Protein AF-A0A842KGX6-F1 (afdb_monomer_lite)

Foldseek 3Di:
DVVVVVVCLVVCVVVVVLVPDDLLVVLVQLQPVVNLVVVLVCVLVDDLLVVQVVLQSCLVVLLVSLLSHALVSVQSVVVSCLVSVSLLVSLVNHDLLSVLSSLQRPSNLVSCLNNVVSHDLLSVQVSLQNCLVSLLVSLLRHALVSVQSVLVSCLVNVSLLSNLVNHDLLSVQSSCQRPSNVVSCLNNLVVHQLLSVQVSCQSCLVSVLVSLLSHDLPDDEPSLVVCVVVCSLVNNLVNHDLVSVLVSCPDPSVVVSCVVNVVVYDPVSVVVSCVVCVVSVVVSVD

Secondary structure (DSSP, 8-state):
-HHHHHHHHHTTHHHHHHHHS-HHHHHHHHHSHHHHHHHHHHGGGS-HHHHHHHHHHSHHHHHHHTTTS-HHHHHHHHHHHHHTTHHHHHHHHS-HHHHHHHHTSHHHHHHHHHHGGGS-HHHHHHHHHH-HHHHHHHHTTS-HHHHHHHHHHHHHTTTHHHHHHHS-HHHHHHHHTSHHHHHHHHHHGGGS-HHHHHHHHHHHHHHHHHHHTT---TT-HHHHHHHHHTTHHHHHHHHS-HHHHHHHHTSHHHHHHHHHHGGGS-HHHHHHHHHHSHHHHHTT--

Sequence (286 aa):
MNDLLSELYASGWIGTLMAGLDRNTIADIANDPATVDFISDLLPLLDEAQLAAIVNNNGAWIGDFTSEITPGTINGILAQLYSNGWIGTLMAGLDRNTIADIANDPATVDFISDLLPLLDEAQLAAIVNNNAAWIGDFTSQITPGTINGILAQLYSTGWIGTLMAGLDRNTIASIANDPATFAFLNDLLPLLDAQALADMVNVNGTWVGDLVSGLEVGTVNDLLSELYASGWIGTLMAGLDRNTIASIANDPATVDFISDLLPLLDEAQLAAIVNNNGAWIGDFTS

pLDDT: mean 84.11, std 8.63, range [48.72, 94.5]

Structure (mmCIF, N/CA/C/O backbone):
data_AF-A0A842KGX6-F1
#
_entry.id   AF-A0A842KGX6-F1
#
loop_
_atom_site.group_PDB
_atom_site.id
_atom_site.type_symbol
_atom_site.label_atom_id
_atom_site.label_alt_id
_atom_site.label_comp_id
_atom_site.label_asym_id
_atom_site.label_entity_id
_atom_site.label_seq_id
_atom_site.pdbx_PDB_ins_code
_atom_site.Cartn_x
_at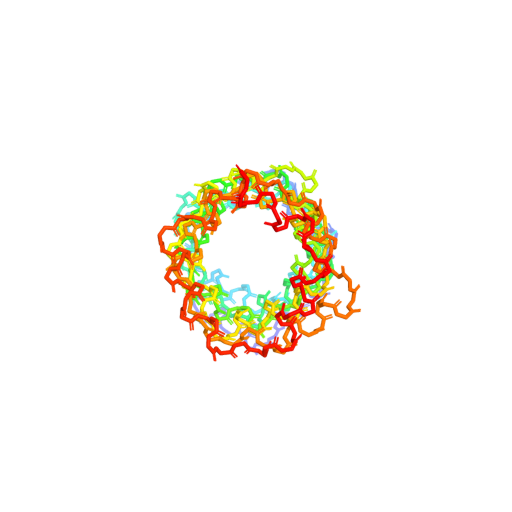om_site.Cartn_y
_atom_site.Cartn_z
_atom_site.occupancy
_atom_site.B_iso_or_equiv
_atom_site.auth_seq_id
_atom_site.auth_comp_id
_atom_site.auth_asym_id
_atom_site.auth_atom_id
_atom_site.pdbx_PDB_model_num
ATOM 1 N N . MET A 1 1 ? -13.388 -15.369 33.340 1.00 51.41 1 MET A N 1
ATOM 2 C CA . MET A 1 1 ? -13.610 -14.276 32.368 1.00 51.41 1 MET A CA 1
ATOM 3 C C . MET A 1 1 ? -13.487 -14.783 30.934 1.00 51.41 1 MET A C 1
ATOM 5 O O . MET A 1 1 ? -14.437 -14.578 30.197 1.00 51.41 1 MET A O 1
ATOM 9 N N . ASN A 1 2 ? -12.436 -15.544 30.578 1.00 54.69 2 ASN A N 1
ATOM 10 C CA . ASN A 1 2 ? -12.332 -16.203 29.258 1.00 54.69 2 ASN A CA 1
ATOM 11 C C . ASN A 1 2 ? -13.534 -17.097 28.890 1.00 54.69 2 ASN A C 1
ATOM 13 O O . ASN A 1 2 ? -13.948 -17.081 27.742 1.00 54.69 2 ASN A O 1
ATOM 17 N N . ASP A 1 3 ? -14.128 -17.795 29.863 1.00 68.00 3 ASP A N 1
ATOM 18 C CA . ASP A 1 3 ? -15.229 -18.752 29.633 1.00 68.00 3 ASP A CA 1
ATOM 19 C C . ASP A 1 3 ? -16.565 -18.083 29.238 1.00 68.00 3 ASP A C 1
ATOM 21 O O . ASP A 1 3 ? -17.364 -18.614 28.475 1.00 68.00 3 ASP A O 1
ATOM 25 N N . LEU A 1 4 ? -16.788 -16.857 29.722 1.00 67.12 4 LEU A N 1
ATOM 26 C CA . LEU A 1 4 ? -18.036 -16.117 29.515 1.00 67.12 4 LEU A CA 1
ATOM 27 C C . LEU A 1 4 ? -18.030 -15.407 28.156 1.00 67.12 4 LEU A C 1
ATOM 29 O O . LEU A 1 4 ? -19.037 -15.390 27.458 1.00 67.12 4 LEU A O 1
ATOM 33 N N . LEU A 1 5 ? -16.875 -14.873 27.747 1.00 61.28 5 LEU A N 1
ATOM 34 C CA . LEU A 1 5 ? -16.688 -14.324 26.404 1.00 61.28 5 LEU A CA 1
ATOM 35 C C . LEU A 1 5 ? -16.829 -15.416 25.338 1.00 61.28 5 LEU A C 1
ATOM 37 O O . LEU A 1 5 ? -17.530 -15.196 24.355 1.00 61.28 5 LEU A O 1
ATOM 41 N N . SER A 1 6 ? -16.253 -16.606 25.546 1.00 68.75 6 SER A N 1
ATOM 42 C CA . SER A 1 6 ? -16.413 -17.719 24.601 1.00 68.75 6 SER A CA 1
ATOM 43 C C . SER A 1 6 ? -17.864 -18.192 24.471 1.00 68.75 6 SER A C 1
ATOM 45 O O . SER A 1 6 ? -18.314 -18.454 23.357 1.00 68.75 6 SER A O 1
ATOM 47 N N . GLU A 1 7 ? -18.629 -18.245 25.567 1.00 71.81 7 GLU A N 1
ATOM 48 C CA . GLU A 1 7 ? -20.066 -18.566 25.527 1.00 71.81 7 GLU A CA 1
ATOM 49 C C . GLU A 1 7 ? -20.901 -17.478 24.825 1.00 71.81 7 GLU A C 1
ATOM 51 O O . GLU A 1 7 ? -21.821 -17.782 24.057 1.00 71.81 7 GLU A O 1
ATOM 56 N N . LEU A 1 8 ? -20.572 -16.200 25.031 1.00 71.31 8 LEU A N 1
ATOM 57 C CA . LEU A 1 8 ? -21.247 -15.077 24.368 1.00 71.31 8 LEU A CA 1
ATOM 58 C C . LEU A 1 8 ? -20.965 -15.030 22.858 1.00 71.31 8 LEU A C 1
ATOM 60 O O . LEU A 1 8 ? -21.868 -14.710 22.083 1.00 71.31 8 LEU A O 1
ATOM 64 N N . TYR A 1 9 ? -19.756 -15.407 22.431 1.00 66.81 9 TYR A N 1
ATOM 65 C CA . TYR A 1 9 ? -19.436 -15.597 21.014 1.00 66.81 9 TYR A CA 1
ATOM 66 C C . TYR A 1 9 ? -20.185 -16.796 20.422 1.00 66.81 9 TYR A C 1
ATOM 68 O O . TYR A 1 9 ? -20.863 -16.656 19.405 1.00 66.81 9 TYR A O 1
ATOM 76 N N . ALA A 1 10 ? -20.139 -17.959 21.082 1.00 70.44 10 ALA A N 1
ATOM 77 C CA . ALA A 1 10 ? -20.788 -19.179 20.594 1.00 70.44 10 ALA A CA 1
ATOM 78 C C . ALA A 1 10 ? -22.320 -19.059 20.494 1.00 70.44 10 ALA A C 1
ATOM 80 O O . ALA A 1 10 ? -22.943 -19.712 19.659 1.00 70.44 10 ALA A O 1
ATOM 81 N N . SER A 1 11 ? -22.936 -18.222 21.332 1.00 80.44 11 SER A N 1
ATOM 82 C CA . SER A 1 11 ? -24.384 -17.978 21.321 1.00 80.44 11 SER A CA 1
ATOM 83 C C . SER A 1 11 ? -24.853 -16.993 20.244 1.00 80.44 11 SER A C 1
ATOM 85 O O . SER A 1 11 ? -26.060 -16.814 20.083 1.00 80.44 11 SER A O 1
ATOM 87 N N . GLY A 1 12 ? -23.941 -16.329 19.520 1.00 73.31 12 GLY A N 1
ATOM 88 C CA . GLY A 1 12 ? -24.286 -15.280 18.549 1.00 73.31 12 GLY A CA 1
ATOM 89 C C . GLY A 1 12 ? -24.889 -14.018 19.185 1.00 73.31 12 GLY A C 1
ATOM 90 O O . GLY A 1 12 ? -25.390 -13.138 18.479 1.00 73.31 12 GLY A O 1
ATOM 91 N N . TRP A 1 13 ? -24.849 -13.912 20.518 1.00 82.19 13 TRP A N 1
ATOM 92 C CA . TRP A 1 13 ? -25.434 -12.797 21.259 1.00 82.19 13 TRP A CA 1
ATOM 93 C C . TRP A 1 13 ? -24.757 -11.472 20.906 1.00 82.19 13 TRP A C 1
ATOM 95 O O . TRP A 1 13 ? -25.450 -10.482 20.684 1.00 82.19 13 TRP A O 1
ATOM 105 N N . ILE A 1 14 ? -23.424 -11.473 20.772 1.00 74.19 14 ILE A N 1
ATOM 106 C CA . ILE A 1 14 ? -22.656 -10.290 20.357 1.00 74.19 14 ILE A CA 1
ATOM 107 C C . ILE A 1 14 ? -23.126 -9.812 18.979 1.00 74.19 14 ILE A C 1
ATOM 109 O O . ILE A 1 14 ? -23.458 -8.643 18.834 1.00 74.19 14 ILE A O 1
ATOM 113 N N . GLY A 1 15 ? -23.270 -10.710 17.999 1.00 70.06 15 GLY A N 1
ATOM 114 C CA . GLY A 1 15 ? -23.771 -10.344 16.669 1.00 70.06 15 GLY A CA 1
ATOM 115 C C . GLY A 1 15 ? -25.182 -9.743 16.703 1.00 70.06 15 GLY A C 1
ATOM 116 O O . GLY A 1 15 ? -25.460 -8.767 16.011 1.00 70.06 15 GLY A O 1
ATOM 117 N N . THR A 1 16 ? -26.060 -10.266 17.565 1.00 78.12 16 THR A N 1
ATOM 118 C CA . THR A 1 16 ? -27.423 -9.731 17.746 1.00 78.12 16 THR A CA 1
ATOM 119 C C . THR A 1 16 ? -27.420 -8.354 18.413 1.00 78.12 16 THR A C 1
ATOM 121 O O . THR A 1 16 ? -28.179 -7.478 18.006 1.00 78.12 16 THR A O 1
ATOM 124 N N . LEU A 1 17 ? -26.569 -8.149 19.425 1.00 80.44 17 LEU A N 1
ATOM 125 C CA . LEU A 1 17 ? -26.384 -6.847 20.062 1.00 80.44 17 LEU A CA 1
ATOM 126 C C . LEU A 1 17 ? -25.867 -5.825 19.046 1.00 80.44 17 LEU A C 1
ATOM 128 O O . LEU A 1 17 ? -26.468 -4.765 18.907 1.00 80.44 17 LEU A O 1
ATOM 132 N N . MET A 1 18 ? -24.804 -6.162 18.314 1.00 73.62 18 MET A N 1
ATOM 133 C CA . MET A 1 18 ? -24.175 -5.269 17.336 1.00 73.62 18 MET A CA 1
ATOM 134 C C . MET A 1 18 ? -25.141 -4.868 16.217 1.00 73.62 18 MET A C 1
ATOM 136 O O . MET A 1 18 ? -25.166 -3.705 15.831 1.00 73.62 18 MET A O 1
ATOM 140 N N . ALA A 1 19 ? -26.000 -5.783 15.756 1.00 73.88 19 ALA A N 1
ATOM 141 C CA . ALA A 1 19 ? -27.040 -5.475 14.771 1.00 73.88 19 ALA A CA 1
ATOM 142 C C . ALA A 1 19 ? -28.152 -4.546 15.303 1.00 73.88 19 ALA A C 1
ATOM 144 O O . ALA A 1 19 ? -28.878 -3.943 14.514 1.00 73.88 19 ALA A O 1
ATOM 145 N N . GLY A 1 20 ? -28.327 -4.462 16.626 1.00 78.06 20 GLY A N 1
ATOM 146 C CA . GLY A 1 20 ? -29.341 -3.630 17.277 1.00 78.06 20 GLY A CA 1
ATOM 147 C C . GLY A 1 20 ? -28.846 -2.256 17.736 1.00 78.06 20 GLY A C 1
ATOM 148 O O . GLY A 1 20 ? -29.668 -1.438 18.152 1.00 78.06 20 GLY A O 1
ATOM 149 N N . LEU A 1 21 ? -27.537 -2.000 17.698 1.00 82.62 21 LEU A N 1
ATOM 150 C CA . LEU A 1 21 ? -26.971 -0.693 18.025 1.00 82.62 21 LEU A CA 1
ATOM 151 C C . LEU A 1 21 ? -27.048 0.237 16.806 1.00 82.62 21 LEU A C 1
ATOM 153 O O . LEU A 1 21 ? -26.766 -0.172 15.682 1.00 82.62 21 LEU A O 1
ATOM 157 N N . ASP A 1 22 ? -27.422 1.498 17.031 1.00 86.44 22 ASP A N 1
ATOM 158 C CA . ASP A 1 22 ? -27.379 2.522 15.984 1.00 86.44 22 ASP A CA 1
ATOM 159 C C . ASP A 1 22 ? -25.924 2.884 15.682 1.00 86.44 22 ASP A C 1
ATOM 161 O O . ASP A 1 22 ? -25.217 3.407 16.549 1.00 86.44 22 ASP A O 1
ATOM 165 N N . ARG A 1 23 ? -25.481 2.593 14.456 1.00 83.88 23 ARG A N 1
ATOM 166 C CA . ARG A 1 23 ? -24.084 2.781 14.062 1.00 83.88 23 ARG A CA 1
ATOM 167 C C . ARG A 1 23 ? -23.666 4.250 14.112 1.00 83.88 23 ARG A C 1
ATOM 169 O O . ARG A 1 23 ? -22.605 4.522 14.659 1.00 83.88 23 ARG A O 1
ATOM 176 N N . ASN A 1 24 ? -24.554 5.186 13.756 1.00 86.56 24 ASN A N 1
ATOM 177 C CA . ASN A 1 24 ? -24.260 6.622 13.854 1.00 86.56 24 ASN A CA 1
ATOM 178 C C . ASN A 1 24 ? -23.973 7.041 15.299 1.00 86.56 24 ASN A C 1
ATOM 180 O O . ASN A 1 24 ? -23.030 7.775 15.567 1.00 86.56 24 ASN A O 1
ATOM 184 N N . THR A 1 25 ? -24.759 6.529 16.251 1.00 89.69 25 THR A N 1
ATOM 185 C CA . THR A 1 25 ? -24.515 6.777 17.676 1.00 89.69 25 THR A CA 1
ATOM 186 C C . THR A 1 25 ? -23.169 6.189 18.120 1.00 89.69 25 THR A C 1
ATOM 188 O O . THR A 1 25 ? -22.446 6.822 18.888 1.00 89.69 25 THR A O 1
ATOM 191 N N . ILE A 1 26 ? -22.804 4.989 17.650 1.00 88.44 26 ILE A N 1
ATOM 192 C CA . ILE A 1 26 ? -21.481 4.404 17.933 1.00 88.44 26 ILE A CA 1
ATOM 193 C C . ILE A 1 26 ? -20.375 5.259 17.312 1.00 88.44 26 ILE A C 1
ATOM 195 O O . ILE A 1 26 ? -19.366 5.491 17.969 1.00 88.44 26 ILE A O 1
ATOM 199 N N . ALA A 1 27 ? -20.558 5.734 16.085 1.00 89.50 27 ALA A N 1
ATOM 200 C CA . ALA A 1 27 ? -19.608 6.575 15.376 1.00 89.50 27 ALA A CA 1
ATOM 201 C C . ALA A 1 27 ? -19.386 7.909 16.093 1.00 89.50 27 ALA A C 1
ATOM 203 O O . ALA A 1 27 ? -18.240 8.290 16.318 1.00 89.50 27 ALA A O 1
ATOM 204 N N . ASP A 1 28 ? -20.455 8.575 16.533 1.00 91.75 28 ASP A N 1
ATOM 205 C CA . ASP A 1 28 ? -20.372 9.798 17.337 1.00 91.75 28 ASP A CA 1
ATOM 206 C C . ASP A 1 28 ? -19.555 9.566 18.615 1.00 91.75 28 ASP A C 1
ATOM 208 O O . ASP A 1 28 ? -18.686 10.366 18.954 1.00 91.75 28 ASP A O 1
ATOM 212 N N . ILE A 1 29 ? -19.784 8.440 19.302 1.00 91.81 29 ILE A N 1
ATOM 213 C CA . ILE A 1 29 ? -19.015 8.066 20.496 1.00 91.81 29 ILE A CA 1
ATOM 214 C C . ILE A 1 29 ? -17.556 7.769 20.135 1.00 91.81 29 ILE A C 1
ATOM 216 O O . ILE A 1 29 ? -16.660 8.258 20.816 1.00 91.81 29 ILE A O 1
ATOM 220 N N . ALA A 1 30 ? -17.305 6.972 19.097 1.00 90.06 30 ALA A N 1
ATOM 221 C CA . ALA A 1 30 ? -15.967 6.543 18.692 1.00 90.06 30 ALA A CA 1
ATOM 222 C C . ALA A 1 30 ? -15.098 7.714 18.213 1.00 90.06 30 ALA A C 1
ATOM 224 O O . ALA A 1 30 ? -13.891 7.710 18.438 1.00 90.06 30 ALA A O 1
ATOM 225 N N . ASN A 1 31 ? -15.714 8.715 17.582 1.00 92.44 31 ASN A N 1
ATOM 226 C CA . ASN A 1 31 ? -15.055 9.928 17.107 1.00 92.44 31 ASN A CA 1
ATOM 227 C C . ASN A 1 31 ? -14.951 11.030 18.175 1.00 92.44 31 ASN A C 1
ATOM 229 O O . ASN A 1 31 ? -14.291 12.041 17.931 1.00 92.44 31 ASN A O 1
ATOM 233 N N . ASP A 1 32 ? -15.584 10.871 19.343 1.00 94.19 32 ASP A N 1
ATOM 234 C CA . ASP A 1 32 ? -15.446 11.832 20.436 1.00 94.19 32 ASP A CA 1
ATOM 235 C C . ASP A 1 32 ? -14.000 11.817 20.973 1.00 94.19 32 ASP A C 1
ATOM 237 O O . ASP A 1 32 ? -13.491 10.751 21.340 1.00 94.19 32 ASP A O 1
ATOM 241 N N . PRO A 1 33 ? -13.321 12.977 21.068 1.00 90.69 33 PRO A N 1
ATOM 242 C CA . PRO A 1 33 ? -11.940 13.039 21.538 1.00 90.69 33 PRO A CA 1
ATOM 243 C C . PRO A 1 33 ? -11.712 12.392 22.910 1.00 90.69 33 PRO A C 1
ATOM 245 O O . PRO A 1 33 ? -10.676 11.768 23.118 1.00 90.69 33 PRO A O 1
ATOM 248 N N . ALA A 1 34 ? -12.676 12.474 23.834 1.00 93.38 34 ALA A N 1
ATOM 249 C CA . ALA A 1 34 ? -12.542 11.850 25.149 1.00 93.38 34 ALA A CA 1
ATOM 250 C C . ALA A 1 34 ? -12.594 10.318 25.067 1.00 93.38 34 ALA A C 1
ATOM 252 O O . ALA A 1 34 ? -11.947 9.639 25.867 1.00 93.38 34 ALA A O 1
ATOM 253 N N . THR A 1 35 ? -13.329 9.761 24.100 1.00 91.75 35 THR A N 1
ATOM 254 C CA . THR A 1 35 ? -13.312 8.320 23.821 1.00 91.75 35 THR A CA 1
ATOM 255 C C . THR A 1 35 ? -11.969 7.896 23.238 1.00 91.75 35 THR A C 1
ATOM 257 O O . THR A 1 35 ? -11.434 6.869 23.651 1.00 91.75 35 THR A O 1
ATOM 260 N N . VAL A 1 36 ? -11.391 8.682 22.326 1.00 89.44 36 VAL A N 1
ATOM 261 C CA . VAL A 1 36 ? -10.066 8.397 21.744 1.00 89.44 36 VAL A CA 1
ATOM 262 C C . VAL A 1 36 ? -8.972 8.428 22.810 1.00 89.44 36 VAL A C 1
ATOM 264 O O . VAL A 1 36 ? -8.143 7.516 22.861 1.00 89.44 36 VAL A O 1
ATOM 267 N N . ASP A 1 37 ? -9.003 9.417 23.704 1.00 89.94 37 ASP A N 1
ATOM 268 C CA . ASP A 1 37 ? -8.084 9.507 24.844 1.00 89.94 37 ASP A CA 1
ATOM 269 C C . ASP A 1 37 ? -8.250 8.300 25.778 1.00 89.94 37 ASP A C 1
ATOM 271 O O . ASP A 1 37 ? -7.276 7.638 26.136 1.00 89.94 37 ASP A O 1
ATOM 275 N N . PHE A 1 38 ? -9.496 7.945 26.108 1.00 92.00 38 PHE A N 1
ATOM 276 C CA . PHE A 1 38 ? -9.788 6.774 26.931 1.00 92.00 38 PHE A CA 1
ATOM 277 C C . PHE A 1 38 ? -9.285 5.467 26.299 1.00 92.00 38 PHE A C 1
ATOM 279 O O . PHE A 1 38 ? -8.693 4.641 26.992 1.00 92.00 38 PHE A O 1
ATOM 286 N N . ILE A 1 39 ? -9.501 5.266 24.995 1.00 88.94 39 ILE A N 1
ATOM 287 C CA . ILE A 1 39 ? -8.990 4.094 24.271 1.00 88.94 39 ILE A CA 1
ATOM 288 C C . ILE A 1 39 ? -7.462 4.093 24.296 1.00 88.94 39 ILE A C 1
ATOM 290 O O . ILE A 1 39 ? -6.868 3.047 24.541 1.00 88.94 39 ILE A O 1
ATOM 294 N N . SER A 1 40 ? -6.825 5.248 24.104 1.00 87.75 40 SER A N 1
ATOM 295 C CA . SER A 1 40 ? -5.364 5.374 24.137 1.00 87.75 40 SER A CA 1
ATOM 296 C C . SER A 1 40 ? -4.782 4.969 25.494 1.00 87.75 40 SER A C 1
ATOM 298 O O . SER A 1 40 ? -3.792 4.242 25.534 1.00 87.75 40 SER A O 1
ATOM 300 N N . ASP A 1 41 ? -5.431 5.351 26.596 1.00 90.00 41 ASP A N 1
ATOM 301 C CA . ASP A 1 41 ? -5.047 4.938 27.953 1.00 90.00 41 ASP A CA 1
ATOM 302 C C . ASP A 1 41 ? -5.335 3.453 28.228 1.00 90.00 41 ASP A C 1
ATOM 304 O O . ASP A 1 41 ? -4.649 2.810 29.030 1.00 90.00 41 ASP A O 1
ATOM 308 N N . LEU A 1 42 ? -6.363 2.898 27.580 1.00 89.69 42 LEU A N 1
ATOM 309 C CA . LEU A 1 42 ? -6.765 1.507 27.749 1.00 89.69 42 LEU A CA 1
ATOM 310 C C . LEU A 1 42 ? -5.876 0.544 26.961 1.00 89.69 42 LEU A C 1
ATOM 312 O O . LEU A 1 42 ? -5.606 -0.545 27.465 1.00 89.69 42 LEU A O 1
ATOM 316 N N . LEU A 1 43 ? -5.430 0.923 25.758 1.00 88.19 43 LEU A N 1
ATOM 317 C CA . LEU A 1 43 ? -4.669 0.062 24.848 1.00 88.19 43 LEU A CA 1
ATOM 318 C C . LEU A 1 43 ? -3.515 -0.660 25.566 1.00 88.19 43 LEU A C 1
ATOM 320 O O . LEU A 1 43 ? -3.542 -1.885 25.568 1.00 88.19 43 LEU A O 1
ATOM 324 N N . PRO A 1 44 ? -2.600 0.005 26.301 1.00 87.69 44 PRO A N 1
ATOM 325 C CA . PRO A 1 44 ? -1.491 -0.673 26.986 1.00 87.69 44 PRO A CA 1
ATOM 326 C C . PRO A 1 44 ? -1.899 -1.719 28.039 1.00 87.69 44 PRO A C 1
ATOM 328 O O . PRO A 1 44 ? -1.046 -2.448 28.543 1.00 87.69 44 PRO A O 1
ATOM 331 N N . LEU A 1 45 ? -3.177 -1.761 28.429 1.00 89.81 45 LEU A N 1
ATOM 332 C CA . LEU A 1 45 ? -3.723 -2.667 29.439 1.00 89.81 45 LEU A CA 1
ATOM 333 C C . LEU A 1 45 ? -4.459 -3.875 28.838 1.00 89.81 45 LEU A C 1
ATOM 335 O O . LEU A 1 45 ? -4.859 -4.757 29.604 1.00 89.81 45 LEU A O 1
ATOM 339 N N . LEU A 1 46 ? -4.684 -3.918 27.518 1.00 89.56 46 LEU A N 1
ATOM 340 C CA . LEU A 1 46 ? -5.370 -5.042 26.868 1.00 89.56 46 LEU A CA 1
ATOM 341 C C . LEU A 1 46 ? -4.379 -6.084 26.333 1.00 89.56 46 LEU A C 1
ATOM 343 O O . LEU A 1 46 ? -3.168 -5.888 26.305 1.00 89.56 46 LEU A O 1
ATOM 347 N N . ASP A 1 47 ? -4.935 -7.221 25.921 1.00 89.94 47 ASP A N 1
ATOM 348 C CA . ASP A 1 47 ? -4.217 -8.311 25.270 1.00 89.94 47 ASP A CA 1
ATOM 349 C C . ASP A 1 47 ? -4.337 -8.168 23.743 1.00 89.94 47 ASP A C 1
ATOM 351 O O . ASP A 1 47 ? -5.434 -8.188 23.175 1.00 89.94 47 ASP A O 1
ATOM 355 N N . GLU A 1 48 ? -3.191 -8.031 23.081 1.00 91.50 48 GLU A N 1
ATOM 356 C CA . GLU A 1 48 ? -3.057 -7.875 21.629 1.00 91.50 48 GLU A CA 1
ATOM 357 C C . GLU A 1 48 ? -3.714 -9.024 20.846 1.00 91.50 48 GLU A C 1
ATOM 359 O O . GLU A 1 48 ? -4.392 -8.797 19.841 1.00 91.50 48 GLU A O 1
ATOM 364 N N . ALA A 1 49 ? -3.573 -10.265 21.319 1.00 89.56 49 ALA A N 1
ATOM 365 C CA . ALA A 1 49 ? -4.148 -11.436 20.664 1.00 89.56 49 ALA A CA 1
ATOM 366 C C . ALA A 1 49 ? -5.674 -11.473 20.819 1.00 89.56 49 ALA A C 1
ATOM 368 O O . ALA A 1 49 ? -6.384 -11.913 19.911 1.00 89.56 49 ALA A O 1
ATOM 369 N N . GLN A 1 50 ? -6.198 -10.975 21.943 1.00 87.88 50 GLN A N 1
ATOM 370 C CA . GLN A 1 50 ? -7.642 -10.803 22.112 1.00 87.88 50 GLN A CA 1
ATOM 371 C C . GLN A 1 50 ? -8.195 -9.734 21.171 1.00 87.88 50 GLN A C 1
ATOM 373 O O . GLN A 1 50 ? -9.274 -9.934 20.612 1.00 87.88 50 GLN A O 1
ATOM 378 N N . LEU A 1 51 ? -7.466 -8.636 20.948 1.00 88.62 51 LEU A N 1
ATOM 379 C CA . LEU A 1 51 ? -7.879 -7.615 19.985 1.00 88.62 51 LEU A CA 1
ATOM 380 C C . LEU A 1 51 ? -7.897 -8.169 18.554 1.00 88.62 51 LEU A C 1
ATOM 382 O O . LEU A 1 51 ? -8.888 -7.982 17.849 1.00 88.62 51 LEU A O 1
ATOM 386 N N . ALA A 1 52 ? -6.873 -8.925 18.152 1.00 90.75 52 ALA A N 1
ATOM 387 C CA . ALA A 1 52 ? -6.867 -9.600 16.854 1.00 90.75 52 ALA A CA 1
ATOM 388 C C . ALA A 1 52 ? -8.064 -10.559 16.702 1.00 90.75 52 ALA A C 1
ATOM 390 O O . ALA A 1 52 ? -8.759 -10.538 15.688 1.00 90.75 52 ALA A O 1
ATOM 391 N N . ALA A 1 53 ? -8.382 -11.340 17.741 1.00 88.50 53 ALA A N 1
ATOM 392 C CA . ALA A 1 53 ? -9.551 -12.217 17.735 1.00 88.50 53 ALA A CA 1
ATOM 393 C C . ALA A 1 53 ? -10.878 -11.445 17.624 1.00 88.50 53 ALA A C 1
ATOM 395 O O . ALA A 1 53 ? -11.804 -11.915 16.963 1.00 88.50 53 ALA A O 1
ATOM 396 N N . ILE A 1 54 ? -10.990 -10.268 18.246 1.00 86.31 54 ILE A N 1
ATOM 397 C CA . ILE A 1 54 ? -12.162 -9.397 18.088 1.00 86.31 54 ILE A CA 1
ATOM 398 C C . ILE A 1 54 ? -12.278 -8.943 16.632 1.00 86.31 54 ILE A C 1
ATOM 400 O O . ILE A 1 54 ? -13.351 -9.094 16.054 1.00 86.31 54 ILE A O 1
ATOM 404 N N . VAL A 1 55 ? -11.199 -8.455 16.015 1.00 90.12 55 VAL A N 1
ATOM 405 C CA . VAL A 1 55 ? -11.216 -8.028 14.604 1.00 90.12 55 VAL A CA 1
ATOM 406 C C . VAL A 1 55 ? -11.644 -9.178 13.690 1.00 90.12 55 VAL A C 1
ATOM 408 O O . VAL A 1 55 ? -12.591 -9.027 12.918 1.00 90.12 55 VAL A O 1
ATOM 411 N N . ASN A 1 56 ? -11.043 -10.359 13.855 1.00 92.06 56 ASN A N 1
ATOM 412 C CA . ASN A 1 56 ? -11.339 -11.538 13.035 1.00 92.06 56 ASN A CA 1
ATOM 413 C C . ASN A 1 56 ? -12.819 -11.943 13.074 1.00 92.06 56 ASN A C 1
ATOM 415 O O . ASN A 1 56 ? -13.356 -12.398 12.068 1.00 92.06 56 ASN A O 1
ATOM 419 N N . ASN A 1 57 ? -13.486 -11.757 14.217 1.00 89.75 57 ASN A N 1
ATOM 420 C CA . ASN A 1 57 ? -14.895 -12.111 14.403 1.00 89.75 57 ASN A CA 1
ATOM 421 C C . ASN A 1 57 ? -15.880 -11.001 13.999 1.00 89.75 57 ASN A C 1
ATOM 423 O O . ASN A 1 57 ? -17.087 -11.238 14.019 1.00 89.75 57 ASN A O 1
ATOM 427 N N . ASN A 1 58 ? -15.401 -9.799 13.661 1.00 85.94 58 ASN A N 1
ATOM 428 C CA . ASN A 1 58 ? -16.249 -8.633 13.388 1.00 85.94 58 ASN A CA 1
ATOM 429 C C . ASN A 1 58 ? -15.944 -7.959 12.036 1.00 85.94 58 ASN A C 1
ATOM 431 O O . ASN A 1 58 ? -16.384 -6.835 11.809 1.00 85.94 58 ASN A O 1
ATOM 435 N N . GLY A 1 59 ? -15.246 -8.646 11.125 1.00 87.69 59 GLY A N 1
ATOM 436 C CA . GLY A 1 59 ? -14.766 -8.098 9.851 1.00 87.69 59 GLY A CA 1
ATOM 437 C C . GLY A 1 59 ? -15.794 -7.323 9.031 1.00 87.69 59 GLY A C 1
ATOM 438 O O . GLY A 1 59 ? -15.588 -6.153 8.732 1.00 87.69 59 GLY A O 1
ATOM 439 N N . ALA A 1 60 ? -16.937 -7.946 8.736 1.00 85.25 60 ALA A N 1
ATOM 440 C CA . ALA A 1 60 ? -17.997 -7.315 7.945 1.00 85.25 60 ALA A CA 1
ATOM 441 C C . ALA A 1 60 ? -18.553 -6.041 8.605 1.00 85.25 60 ALA A C 1
ATOM 443 O O . ALA A 1 60 ? -18.811 -5.050 7.933 1.00 85.25 60 ALA A O 1
ATOM 444 N N . TRP A 1 61 ? -18.706 -6.049 9.933 1.00 84.12 61 TRP A N 1
ATOM 445 C CA . TRP A 1 61 ? -19.161 -4.864 10.659 1.00 84.12 61 TRP A CA 1
ATOM 446 C C . TRP A 1 61 ? -18.105 -3.753 10.631 1.00 84.12 61 TRP A C 1
ATOM 448 O O . TRP A 1 61 ? -18.460 -2.590 10.477 1.00 84.12 61 TRP A O 1
ATOM 458 N N . ILE A 1 62 ? -16.820 -4.107 10.748 1.00 87.88 62 ILE A N 1
ATOM 459 C CA . ILE A 1 62 ? -15.705 -3.153 10.668 1.00 87.88 62 ILE A CA 1
ATOM 460 C C . ILE A 1 62 ? -15.645 -2.513 9.280 1.00 87.88 62 ILE A C 1
ATOM 462 O O . ILE A 1 62 ? -15.528 -1.294 9.208 1.00 87.88 62 ILE A O 1
ATOM 466 N N . GLY A 1 63 ? -15.765 -3.307 8.209 1.00 86.38 63 GLY A N 1
ATOM 467 C CA . GLY A 1 63 ? -15.795 -2.810 6.830 1.00 86.38 63 GLY A CA 1
ATOM 468 C C . GLY A 1 63 ? -16.907 -1.784 6.614 1.00 86.38 63 GLY A C 1
ATOM 469 O O . GLY A 1 63 ? -16.629 -0.678 6.171 1.00 86.38 63 GLY A O 1
ATOM 470 N N . ASP A 1 64 ? -18.132 -2.085 7.053 1.00 85.00 64 ASP A N 1
ATOM 471 C CA . ASP A 1 64 ? -19.259 -1.144 6.989 1.00 85.00 64 ASP A CA 1
ATOM 472 C C . ASP A 1 64 ? -19.023 0.141 7.813 1.00 85.00 64 ASP A C 1
ATOM 474 O O . ASP A 1 64 ? -19.441 1.239 7.428 1.00 85.00 64 ASP A O 1
ATOM 478 N N . PHE A 1 65 ? -18.387 0.001 8.981 1.00 87.19 65 PHE A N 1
ATOM 479 C CA . PHE A 1 65 ? -18.184 1.085 9.943 1.00 87.19 65 PHE A CA 1
ATOM 480 C C . PHE A 1 65 ? -17.118 2.098 9.499 1.00 87.19 65 PHE A C 1
ATOM 482 O O . PHE A 1 65 ? -17.089 3.214 10.021 1.00 87.19 65 PHE A O 1
ATOM 489 N N . THR A 1 66 ? -16.276 1.770 8.511 1.00 89.31 66 THR A N 1
ATOM 490 C CA . THR A 1 66 ? -15.258 2.706 7.997 1.00 89.31 66 THR A CA 1
ATOM 491 C C . THR A 1 66 ? -15.869 3.961 7.373 1.00 89.31 66 THR A C 1
ATOM 493 O O . THR A 1 66 ? -15.270 5.028 7.449 1.00 89.31 66 THR A O 1
ATOM 496 N N . SER A 1 67 ? -17.101 3.873 6.857 1.00 88.94 67 SER A N 1
ATOM 497 C CA . SER A 1 67 ? -17.854 5.028 6.342 1.00 88.94 67 SER A CA 1
ATOM 498 C C . SER A 1 67 ? -18.311 6.024 7.419 1.00 88.94 67 SER A C 1
ATOM 500 O O . SER A 1 67 ? -18.704 7.146 7.095 1.00 88.94 67 SER A O 1
ATOM 502 N N . GLU A 1 68 ? -18.272 5.629 8.694 1.00 90.50 68 GLU A N 1
ATOM 503 C CA . GLU A 1 68 ? -18.791 6.412 9.820 1.00 90.50 68 GLU A CA 1
ATOM 504 C C . GLU A 1 68 ? -17.674 6.881 10.783 1.00 90.50 68 GLU A C 1
ATOM 506 O O . GLU A 1 68 ? -17.862 7.822 11.560 1.00 90.50 68 GLU A O 1
ATOM 511 N N . ILE A 1 69 ? -16.482 6.277 10.729 1.00 91.12 69 ILE A N 1
ATOM 512 C CA . ILE A 1 69 ? -15.321 6.687 11.533 1.00 91.12 69 ILE A CA 1
ATOM 513 C C . ILE A 1 69 ? -14.482 7.748 10.811 1.00 91.12 69 ILE A C 1
ATOM 515 O O . ILE A 1 69 ? -14.344 7.735 9.592 1.00 91.12 69 ILE A O 1
ATOM 519 N N . THR A 1 70 ? -13.894 8.687 11.557 1.00 92.06 70 THR A N 1
ATOM 520 C CA . THR A 1 70 ? -13.043 9.720 10.951 1.00 92.06 70 THR A CA 1
ATOM 521 C C . THR A 1 70 ? -11.586 9.259 10.826 1.00 92.06 70 THR A C 1
ATOM 523 O O . THR A 1 70 ? -11.065 8.598 11.732 1.00 92.06 70 THR A O 1
ATOM 526 N N . PRO A 1 71 ? -10.869 9.660 9.759 1.00 93.25 71 PRO A N 1
ATOM 527 C CA . PRO A 1 71 ? -9.450 9.345 9.608 1.00 93.25 71 PRO A CA 1
ATOM 528 C C . PRO A 1 71 ? -8.576 9.839 10.771 1.00 93.25 71 PRO A C 1
ATOM 530 O O . PRO A 1 71 ? -7.629 9.168 11.176 1.00 93.25 71 PRO A O 1
ATOM 533 N N . GLY A 1 72 ? -8.925 10.980 11.377 1.00 91.50 72 GLY A N 1
ATOM 534 C CA . GLY A 1 72 ? -8.217 11.513 12.545 1.00 91.50 72 GLY A CA 1
ATOM 535 C C . GLY A 1 72 ? -8.269 10.582 13.761 1.00 91.50 72 GLY A C 1
ATOM 536 O O . GLY A 1 72 ? -7.245 10.383 14.416 1.00 91.50 72 GLY A O 1
ATOM 537 N N . THR A 1 73 ? -9.427 9.963 14.018 1.00 89.88 73 THR A N 1
ATOM 538 C CA . THR A 1 73 ? -9.610 8.961 15.081 1.00 89.88 73 THR A CA 1
ATOM 539 C C . THR A 1 73 ? -8.660 7.779 14.894 1.00 89.88 73 THR A C 1
ATOM 541 O O . THR A 1 73 ? -7.937 7.400 15.817 1.00 89.88 73 THR A O 1
ATOM 544 N N . ILE A 1 74 ? -8.618 7.215 13.684 1.00 91.56 74 ILE A N 1
ATOM 545 C CA . ILE A 1 74 ? -7.779 6.048 13.389 1.00 91.56 74 ILE A CA 1
ATOM 546 C C . ILE A 1 74 ? -6.293 6.398 13.383 1.00 91.56 74 ILE A C 1
ATOM 548 O O . ILE A 1 74 ? -5.504 5.614 13.902 1.00 91.56 74 ILE A O 1
ATOM 552 N N . ASN A 1 75 ? -5.896 7.572 12.887 1.00 91.44 75 ASN A N 1
ATOM 553 C CA . ASN A 1 75 ? -4.496 8.000 12.929 1.00 91.44 75 ASN A CA 1
ATOM 554 C C . ASN A 1 75 ? -3.946 8.027 14.368 1.00 91.44 75 ASN A C 1
ATOM 556 O O . ASN A 1 75 ? -2.867 7.500 14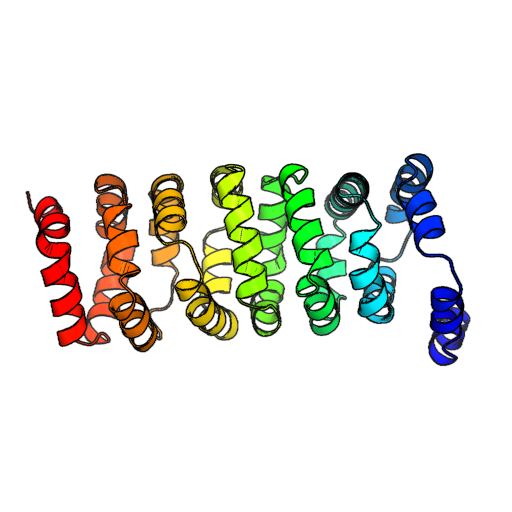.639 1.00 91.44 75 ASN A O 1
ATOM 560 N N . GLY A 1 76 ? -4.723 8.573 15.313 1.00 86.75 76 GLY A N 1
ATOM 561 C CA . GLY A 1 76 ? -4.356 8.582 16.731 1.00 86.75 76 GLY A CA 1
ATOM 562 C C . GLY A 1 76 ? -4.174 7.171 17.298 1.00 86.75 76 GLY A C 1
ATOM 563 O O . GLY A 1 76 ? -3.162 6.886 17.937 1.00 86.75 76 GLY A O 1
ATOM 564 N N . ILE A 1 77 ? -5.112 6.267 17.002 1.00 88.38 77 ILE A N 1
ATOM 565 C CA . ILE A 1 77 ? -5.048 4.864 17.436 1.00 88.38 77 ILE A CA 1
ATOM 566 C C . ILE A 1 77 ? -3.841 4.146 16.813 1.00 88.38 77 ILE A C 1
ATOM 568 O O . ILE A 1 77 ? -3.104 3.467 17.526 1.00 88.38 77 ILE A O 1
ATOM 572 N N . LEU A 1 78 ? -3.586 4.316 15.512 1.00 89.81 78 LEU A N 1
ATOM 573 C CA . LEU A 1 78 ? -2.454 3.694 14.814 1.00 89.81 78 LEU A CA 1
ATOM 574 C C . LEU A 1 78 ? -1.108 4.122 15.404 1.00 89.81 78 LEU A C 1
ATOM 576 O O . LEU A 1 78 ? -0.255 3.268 15.652 1.00 89.81 78 LEU A O 1
ATOM 580 N N . ALA A 1 79 ? -0.935 5.411 15.703 1.00 88.88 79 ALA A N 1
ATOM 581 C CA . ALA A 1 79 ? 0.278 5.915 16.344 1.00 88.88 79 ALA A CA 1
ATOM 582 C C . ALA A 1 79 ? 0.516 5.271 17.725 1.00 88.88 79 ALA A C 1
ATOM 584 O O . ALA A 1 79 ? 1.658 4.960 18.082 1.00 88.88 79 ALA A O 1
ATOM 585 N N . GLN A 1 80 ? -0.553 5.018 18.491 1.00 88.88 80 GLN A N 1
ATOM 586 C CA . GLN A 1 80 ? -0.470 4.312 19.775 1.00 88.88 80 GLN A CA 1
ATOM 587 C C . GLN A 1 80 ? -0.140 2.828 19.597 1.00 88.88 80 GLN A C 1
ATOM 589 O O . GLN A 1 80 ? 0.731 2.310 20.295 1.00 88.88 80 GLN A O 1
ATOM 594 N N . LEU A 1 81 ? -0.786 2.138 18.653 1.00 90.50 81 LEU A N 1
ATOM 595 C CA . LEU A 1 81 ? -0.495 0.732 18.352 1.00 90.50 81 LEU A CA 1
ATOM 596 C C . LEU A 1 81 ? 0.964 0.542 17.922 1.00 90.50 81 LEU A C 1
ATOM 598 O O . LEU A 1 81 ? 1.634 -0.387 18.377 1.00 90.50 81 LEU A O 1
ATOM 602 N N . TYR A 1 82 ? 1.477 1.451 17.093 1.00 90.81 82 TYR A N 1
ATOM 603 C CA . TYR A 1 82 ? 2.878 1.459 16.690 1.00 90.81 82 TYR A CA 1
ATOM 604 C C . TYR A 1 82 ? 3.809 1.694 17.886 1.00 90.81 82 TYR A C 1
ATOM 606 O O . TYR A 1 82 ? 4.720 0.902 18.124 1.00 90.81 82 TYR A O 1
ATOM 614 N N . SER A 1 83 ? 3.550 2.734 18.686 1.00 89.31 83 SER A N 1
ATOM 615 C CA . SER A 1 83 ? 4.399 3.108 19.830 1.00 89.31 83 SER A CA 1
ATOM 616 C C . SER A 1 83 ? 4.453 2.038 20.922 1.00 89.31 83 SER A C 1
ATOM 618 O O . SER A 1 83 ? 5.482 1.880 21.578 1.00 89.31 83 SER A O 1
ATOM 620 N N . ASN A 1 84 ? 3.371 1.278 21.098 1.00 89.06 84 ASN A N 1
ATOM 621 C CA . ASN A 1 84 ? 3.308 0.167 22.047 1.00 89.06 84 ASN A CA 1
ATOM 622 C C . ASN A 1 84 ? 3.871 -1.150 21.482 1.00 89.06 84 ASN A C 1
ATOM 624 O O . ASN A 1 84 ? 3.932 -2.141 22.204 1.00 89.06 84 ASN A O 1
ATOM 628 N N . GLY A 1 85 ? 4.304 -1.185 20.215 1.00 88.94 85 GLY A N 1
ATOM 629 C CA . GLY A 1 85 ? 4.872 -2.381 19.583 1.00 88.94 85 GLY A CA 1
ATOM 630 C C . GLY A 1 85 ? 3.840 -3.447 19.200 1.00 88.94 85 GLY A C 1
ATOM 631 O O . GLY A 1 85 ? 4.211 -4.582 18.914 1.00 88.94 85 GLY A O 1
ATOM 632 N N . TRP A 1 86 ? 2.554 -3.094 19.166 1.00 91.44 86 TRP A N 1
ATOM 633 C CA . TRP A 1 86 ? 1.450 -4.041 18.976 1.00 91.44 86 TRP A CA 1
ATOM 634 C C . TRP A 1 86 ? 1.324 -4.560 17.555 1.00 91.44 86 TRP A C 1
ATOM 636 O O . TRP A 1 86 ? 0.786 -5.644 17.345 1.00 91.44 86 TRP A O 1
ATOM 646 N N . ILE A 1 87 ? 1.801 -3.790 16.574 1.00 90.88 87 ILE A N 1
ATOM 647 C CA . ILE A 1 87 ? 1.587 -4.089 15.155 1.00 90.88 87 ILE A CA 1
ATOM 648 C C . ILE A 1 87 ? 2.050 -5.507 14.810 1.00 90.88 87 ILE A C 1
ATOM 650 O O . ILE A 1 87 ? 1.303 -6.236 14.170 1.00 90.88 87 ILE A O 1
ATOM 654 N N . GLY A 1 88 ? 3.220 -5.941 15.290 1.00 88.31 88 GLY A N 1
ATOM 655 C CA . GLY A 1 88 ? 3.722 -7.290 15.006 1.00 88.31 88 GLY A CA 1
ATOM 656 C C . GLY A 1 88 ? 2.811 -8.399 15.547 1.00 88.31 88 GLY A C 1
ATOM 657 O O . GLY A 1 88 ? 2.486 -9.341 14.823 1.00 88.31 88 GLY A O 1
ATOM 658 N N . THR A 1 89 ? 2.352 -8.279 16.797 1.00 90.19 89 THR A N 1
ATOM 659 C CA . THR A 1 89 ? 1.453 -9.270 17.410 1.00 90.19 89 THR A CA 1
ATOM 660 C C . THR A 1 89 ? 0.073 -9.260 16.763 1.00 90.19 89 THR A C 1
ATOM 662 O O . THR A 1 89 ? -0.486 -10.326 16.504 1.00 90.19 89 THR A O 1
ATOM 665 N N . LEU A 1 90 ? -0.467 -8.073 16.467 1.00 91.62 90 LEU A N 1
ATOM 666 C CA . LEU A 1 90 ? -1.743 -7.939 15.771 1.00 91.62 90 LEU A CA 1
ATOM 667 C C . LEU A 1 90 ? -1.668 -8.602 14.398 1.00 91.62 90 LEU A C 1
ATOM 669 O O . LEU A 1 90 ? -2.451 -9.504 14.127 1.00 91.62 90 LEU A O 1
ATOM 673 N N . MET A 1 91 ? -0.682 -8.245 13.575 1.00 90.94 91 MET A N 1
ATOM 674 C CA . MET A 1 91 ? -0.499 -8.822 12.239 1.00 90.94 91 MET A CA 1
ATOM 675 C C . MET A 1 91 ? -0.379 -10.351 12.288 1.00 90.94 91 MET A C 1
ATOM 677 O O . MET A 1 91 ? -0.992 -11.044 11.481 1.00 90.94 91 MET A O 1
ATOM 681 N N . ALA A 1 92 ? 0.330 -10.900 13.278 1.00 90.62 92 ALA A N 1
ATOM 682 C CA . ALA A 1 92 ? 0.438 -12.348 13.460 1.00 90.62 92 ALA A CA 1
ATOM 683 C C . ALA A 1 92 ? -0.890 -13.032 13.853 1.00 90.62 92 ALA A C 1
ATOM 685 O O . ALA A 1 92 ? -1.073 -14.214 13.560 1.00 90.62 92 ALA A O 1
ATOM 686 N N . GLY A 1 93 ? -1.794 -12.321 14.534 1.00 91.75 93 GLY A N 1
ATOM 687 C CA . GLY A 1 93 ? -3.083 -12.843 14.999 1.00 91.75 93 GLY A CA 1
ATOM 688 C C . GLY A 1 93 ? -4.267 -12.585 14.061 1.00 91.75 93 GLY A C 1
ATOM 689 O O . GLY A 1 93 ? -5.307 -13.228 14.216 1.00 91.75 93 GLY A O 1
ATOM 690 N N . LEU A 1 94 ? -4.147 -11.649 13.118 1.00 94.06 94 LEU A N 1
ATOM 691 C CA . LEU A 1 94 ? -5.222 -11.285 12.196 1.00 94.06 94 LEU A CA 1
ATOM 692 C C . LEU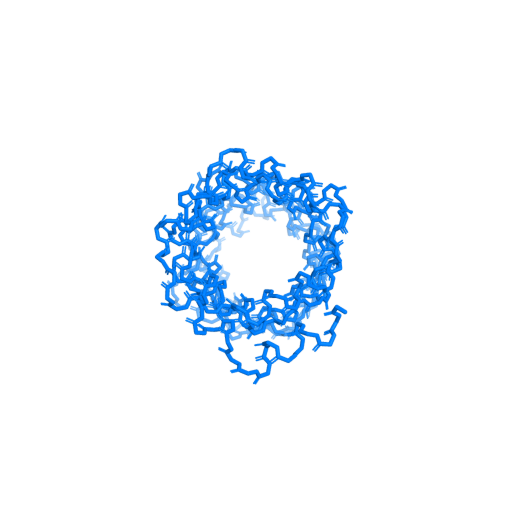 A 1 94 ? -5.435 -12.355 11.114 1.00 94.06 94 LEU A C 1
ATOM 694 O O . LEU A 1 94 ? -4.490 -12.837 10.486 1.00 94.06 94 LEU A O 1
ATOM 698 N N . ASP A 1 95 ? -6.698 -12.706 10.878 1.00 93.25 95 ASP A N 1
ATOM 699 C CA . ASP A 1 95 ? -7.113 -13.573 9.781 1.00 93.25 95 ASP A CA 1
ATOM 700 C C . ASP A 1 95 ? -7.053 -12.790 8.471 1.00 93.25 95 ASP A C 1
ATOM 702 O O . ASP A 1 95 ? -7.702 -11.754 8.310 1.00 93.25 95 ASP A O 1
ATOM 706 N N . ARG A 1 96 ? -6.255 -13.289 7.526 1.00 91.44 96 ARG A N 1
ATOM 707 C CA . ARG A 1 96 ? -5.997 -12.573 6.276 1.00 91.44 96 ARG A CA 1
ATOM 708 C C . ARG A 1 96 ? -7.255 -12.414 5.423 1.00 91.44 96 ARG A C 1
ATOM 710 O O . ARG A 1 96 ? -7.388 -11.361 4.811 1.00 91.44 96 ARG A O 1
ATOM 717 N N . ASN A 1 97 ? -8.179 -13.382 5.428 1.00 92.19 97 ASN A N 1
ATOM 718 C CA . ASN A 1 97 ? -9.396 -13.272 4.619 1.00 92.19 97 ASN A CA 1
ATOM 719 C C . ASN A 1 97 ? -10.293 -12.184 5.199 1.00 92.19 97 ASN A C 1
ATOM 721 O O . ASN A 1 97 ? -10.776 -11.333 4.465 1.00 92.19 97 ASN A O 1
ATOM 725 N N . THR A 1 98 ? -10.433 -12.154 6.528 1.00 93.38 98 THR A N 1
ATOM 726 C CA . THR A 1 98 ? -11.166 -11.082 7.204 1.00 93.38 98 THR A CA 1
ATOM 727 C C . THR A 1 98 ? -10.573 -9.707 6.889 1.00 93.38 98 THR A C 1
ATOM 729 O O . THR A 1 98 ? -11.314 -8.775 6.583 1.00 93.38 98 THR A O 1
ATOM 732 N N . ILE A 1 99 ? -9.245 -9.560 6.940 1.00 94.50 99 ILE A N 1
ATOM 733 C CA . ILE A 1 99 ? -8.595 -8.284 6.607 1.00 94.50 99 ILE A CA 1
ATOM 734 C C . ILE A 1 99 ? -8.717 -7.951 5.119 1.00 94.50 99 ILE A C 1
ATOM 736 O O . ILE A 1 99 ? -8.860 -6.781 4.781 1.00 94.50 99 ILE A O 1
ATOM 740 N N . ALA A 1 100 ? -8.705 -8.943 4.233 1.00 93.12 100 ALA A N 1
ATOM 741 C CA . ALA A 1 100 ? -8.879 -8.735 2.802 1.00 93.12 100 ALA A CA 1
ATOM 742 C C . ALA A 1 100 ? -10.303 -8.288 2.462 1.00 93.12 100 ALA A C 1
ATOM 744 O O . ALA A 1 100 ? -10.470 -7.358 1.677 1.00 93.12 100 ALA A O 1
ATOM 745 N N . ASP A 1 101 ? -11.313 -8.890 3.090 1.00 93.31 101 ASP A N 1
ATOM 746 C CA . ASP A 1 101 ? -12.710 -8.475 2.952 1.00 93.31 101 ASP A CA 1
ATOM 747 C C . ASP A 1 101 ? -12.892 -7.021 3.408 1.00 93.31 101 ASP A C 1
ATOM 749 O O . ASP A 1 101 ? -13.520 -6.237 2.702 1.00 93.31 101 ASP A O 1
ATOM 753 N N . ILE A 1 102 ? -12.279 -6.631 4.536 1.00 93.62 102 ILE A N 1
ATOM 754 C CA . ILE A 1 102 ? -12.266 -5.231 4.991 1.00 93.62 102 ILE A CA 1
ATOM 755 C C . ILE A 1 102 ? -11.542 -4.336 3.974 1.00 93.62 102 ILE A C 1
ATOM 757 O O . ILE A 1 102 ? -12.091 -3.326 3.550 1.00 93.62 102 ILE A O 1
ATOM 761 N N . ALA A 1 103 ? -10.316 -4.685 3.578 1.00 92.81 103 ALA A N 1
ATOM 762 C CA . ALA A 1 103 ? -9.464 -3.844 2.735 1.00 92.81 103 ALA A CA 1
ATOM 763 C C . ALA A 1 103 ? -10.014 -3.647 1.314 1.00 92.81 103 ALA A C 1
ATOM 765 O O . ALA A 1 103 ? -9.765 -2.611 0.703 1.00 92.81 103 ALA A O 1
ATOM 766 N N . ASN A 1 104 ? -10.740 -4.633 0.784 1.00 92.75 104 ASN A N 1
ATOM 767 C CA . ASN A 1 104 ? -11.382 -4.558 -0.527 1.00 92.75 104 ASN A CA 1
ATOM 768 C C . ASN A 1 104 ? -12.763 -3.884 -0.488 1.00 92.75 104 ASN A C 1
ATOM 770 O O . ASN A 1 104 ? -13.348 -3.665 -1.552 1.00 92.75 104 ASN A O 1
ATOM 774 N N . ASP A 1 105 ? -13.300 -3.565 0.694 1.00 91.25 105 ASP A N 1
ATOM 775 C CA . ASP A 1 105 ? -14.554 -2.827 0.800 1.00 91.25 105 ASP A CA 1
ATOM 776 C C . ASP A 1 105 ? -14.377 -1.395 0.251 1.00 91.25 105 ASP A C 1
ATOM 778 O O . ASP A 1 105 ? -13.457 -0.690 0.679 1.00 91.25 105 ASP A O 1
ATOM 782 N N . PRO A 1 106 ? -15.237 -0.924 -0.673 1.00 88.06 106 PRO A N 1
ATOM 783 C CA . PRO A 1 106 ? -15.112 0.411 -1.254 1.00 88.06 106 PRO A CA 1
ATOM 784 C C . PRO A 1 106 ? -15.072 1.550 -0.226 1.00 88.06 106 PRO A C 1
ATOM 786 O O . PRO A 1 106 ? -14.301 2.490 -0.408 1.00 88.06 106 PRO A O 1
ATOM 789 N N . ALA A 1 107 ? -15.843 1.462 0.865 1.00 90.25 107 ALA A N 1
ATOM 790 C CA . ALA A 1 107 ? -15.823 2.478 1.917 1.00 90.25 107 ALA A CA 1
ATOM 791 C C . ALA A 1 107 ? -14.477 2.498 2.649 1.00 90.25 107 ALA A C 1
ATOM 793 O O . ALA A 1 107 ? -13.988 3.562 3.022 1.00 90.25 107 ALA A O 1
ATOM 794 N N . THR A 1 108 ? -13.842 1.334 2.792 1.00 91.81 108 THR A N 1
ATOM 795 C CA . THR A 1 108 ? -12.504 1.227 3.376 1.00 91.81 108 THR A CA 1
ATOM 796 C C . THR A 1 108 ? -11.437 1.795 2.443 1.00 91.81 108 THR A C 1
ATOM 798 O O . THR A 1 108 ? -10.510 2.444 2.921 1.00 91.81 108 THR A O 1
ATOM 801 N N . VAL A 1 109 ? -11.560 1.615 1.124 1.00 89.81 109 VAL A N 1
ATOM 802 C CA . VAL A 1 109 ? -10.638 2.231 0.149 1.00 89.81 109 VAL A CA 1
ATOM 803 C C . VAL A 1 109 ? -10.720 3.756 0.204 1.00 89.81 109 VAL A C 1
ATOM 805 O O . VAL A 1 109 ? -9.684 4.417 0.303 1.00 89.81 109 VAL A O 1
ATOM 808 N N . ASP A 1 110 ? -11.935 4.307 0.214 1.00 88.81 110 ASP A N 1
ATOM 809 C CA . ASP A 1 110 ? -12.163 5.750 0.355 1.00 88.81 110 ASP A CA 1
ATOM 810 C C . ASP A 1 110 ? -11.612 6.261 1.696 1.00 88.81 110 ASP A C 1
ATOM 812 O O . ASP A 1 110 ? -10.875 7.248 1.748 1.00 88.81 110 ASP A O 1
ATOM 816 N N . PHE A 1 111 ? -11.879 5.532 2.782 1.00 92.38 111 PHE A N 1
ATOM 817 C CA . PHE A 1 111 ? -11.362 5.852 4.108 1.00 92.38 111 PHE A CA 1
ATOM 818 C C . PHE A 1 111 ? -9.827 5.856 4.161 1.00 92.38 111 PHE A C 1
ATOM 820 O O . PHE A 1 111 ? -9.229 6.779 4.715 1.00 92.38 111 PHE A O 1
ATOM 827 N N . ILE A 1 112 ? -9.168 4.848 3.579 1.00 91.38 112 ILE A N 1
ATOM 828 C CA . ILE A 1 112 ? -7.702 4.788 3.492 1.00 91.38 112 ILE A CA 1
ATOM 829 C C . ILE A 1 112 ? -7.182 5.977 2.683 1.00 91.38 112 ILE A C 1
ATOM 831 O O . ILE A 1 112 ? -6.204 6.595 3.095 1.00 91.38 112 ILE A O 1
ATOM 835 N N . SER A 1 113 ? -7.841 6.339 1.580 1.00 88.56 113 SER A N 1
ATOM 836 C CA . SER A 1 113 ? -7.463 7.500 0.767 1.00 88.56 113 SER A CA 1
ATOM 837 C C . SER A 1 113 ? -7.459 8.806 1.575 1.00 88.56 113 SER A C 1
ATOM 839 O O . SER A 1 113 ? -6.535 9.614 1.434 1.00 88.56 113 SER A O 1
ATOM 841 N N . ASP A 1 114 ? -8.436 8.986 2.466 1.00 90.31 114 ASP A N 1
ATOM 842 C CA . ASP A 1 114 ? -8.524 10.150 3.357 1.00 90.31 114 ASP A CA 1
ATOM 843 C C . ASP A 1 114 ? -7.590 10.059 4.576 1.00 90.31 114 ASP A C 1
ATOM 845 O O . ASP A 1 114 ? -7.172 11.082 5.128 1.00 90.31 114 ASP A O 1
ATOM 849 N N . LEU A 1 115 ? -7.247 8.843 5.007 1.00 91.81 115 LEU A N 1
ATOM 850 C CA . LEU A 1 115 ? -6.319 8.589 6.108 1.00 91.81 115 LEU A CA 1
ATOM 851 C C . LEU A 1 115 ? -4.867 8.790 5.706 1.00 91.81 115 LEU A C 1
ATOM 853 O O . LEU A 1 115 ? -4.106 9.319 6.516 1.00 91.81 115 LEU A O 1
ATOM 857 N N . LEU A 1 116 ? -4.493 8.396 4.485 1.00 89.69 116 LEU A N 1
ATOM 858 C CA . LEU A 1 116 ? -3.117 8.451 3.996 1.00 89.69 116 LEU A CA 1
ATOM 859 C C . LEU A 1 116 ? -2.448 9.785 4.340 1.00 89.69 116 LEU A C 1
ATOM 861 O O . LEU A 1 116 ? -1.496 9.725 5.096 1.00 89.69 116 LEU A O 1
ATOM 865 N N . PRO A 1 117 ? -2.967 10.977 3.981 1.00 88.56 117 PRO A N 1
ATOM 866 C CA . PRO A 1 117 ? -2.300 12.255 4.268 1.00 88.56 117 PRO A CA 1
ATOM 867 C C . PRO A 1 117 ? -2.008 12.554 5.750 1.00 88.56 117 PRO A C 1
ATOM 869 O O . PRO A 1 117 ? -1.276 13.501 6.039 1.00 88.56 117 PRO A O 1
ATOM 872 N N . LEU A 1 118 ? -2.621 11.822 6.685 1.00 91.12 118 LEU A N 1
ATOM 873 C CA . LEU A 1 118 ? -2.465 12.005 8.128 1.00 91.12 118 LEU A CA 1
ATOM 874 C C . LEU A 1 118 ? -1.410 11.083 8.746 1.00 91.12 118 LEU A C 1
ATOM 876 O O . LEU A 1 118 ? -0.976 11.350 9.871 1.00 91.12 118 LEU A O 1
ATOM 880 N N . LEU A 1 119 ? -1.044 9.997 8.061 1.00 91.25 119 LEU A N 1
ATOM 881 C CA . LEU A 1 119 ? -0.127 8.991 8.589 1.00 91.25 119 LEU A CA 1
ATOM 882 C C . LEU A 1 119 ? 1.327 9.504 8.576 1.00 91.25 119 LEU A C 1
ATOM 884 O O . LEU A 1 119 ? 1.677 10.462 7.887 1.00 91.25 119 LEU A O 1
ATOM 888 N N . ASP A 1 120 ? 2.198 8.845 9.337 1.00 90.06 120 ASP A N 1
ATOM 889 C CA . ASP A 1 120 ? 3.644 9.075 9.286 1.00 90.06 120 ASP A CA 1
ATOM 890 C C . ASP A 1 120 ? 4.290 8.104 8.282 1.00 90.06 120 ASP A C 1
ATOM 892 O O . ASP A 1 120 ? 4.220 6.880 8.428 1.00 90.06 120 ASP A O 1
ATOM 896 N N . GLU A 1 121 ? 4.921 8.660 7.247 1.00 90.25 121 GLU A N 1
ATOM 897 C CA . GLU A 1 121 ? 5.519 7.915 6.131 1.00 90.25 121 GLU A CA 1
ATOM 898 C C . GLU A 1 121 ? 6.638 6.964 6.597 1.00 90.25 121 GLU A C 1
ATOM 900 O O . GLU A 1 121 ? 6.773 5.852 6.080 1.00 90.25 121 GLU A O 1
ATOM 905 N N . ALA A 1 122 ? 7.419 7.361 7.608 1.00 89.81 122 ALA A N 1
ATOM 906 C CA . ALA A 1 122 ? 8.511 6.554 8.145 1.00 89.81 122 ALA A CA 1
ATOM 907 C C . ALA A 1 122 ? 7.994 5.419 9.041 1.00 89.81 122 ALA A C 1
ATOM 909 O O . ALA A 1 122 ? 8.538 4.312 9.007 1.00 89.81 122 ALA A O 1
ATOM 910 N N . GLN A 1 123 ? 6.930 5.661 9.812 1.00 91.69 123 GLN A N 1
ATOM 911 C CA . GLN A 1 123 ? 6.243 4.613 10.571 1.00 91.69 123 GLN A CA 1
ATOM 912 C C . GLN A 1 123 ? 5.627 3.580 9.632 1.00 91.69 123 GLN A C 1
ATOM 914 O O . GLN A 1 123 ? 5.795 2.382 9.858 1.00 91.69 123 GLN A O 1
ATOM 919 N N . LEU A 1 124 ? 4.978 4.018 8.550 1.00 90.50 124 LEU A N 1
ATOM 920 C CA . LEU A 1 124 ? 4.422 3.105 7.553 1.00 90.50 124 LEU A CA 1
ATOM 921 C C . LEU A 1 124 ? 5.520 2.261 6.894 1.00 90.50 124 LEU A C 1
ATOM 923 O O . LEU A 1 124 ? 5.381 1.041 6.806 1.00 90.50 124 LEU A O 1
ATOM 927 N N . ALA A 1 125 ? 6.645 2.877 6.516 1.00 92.31 125 ALA A N 1
ATOM 928 C CA . ALA A 1 125 ? 7.791 2.145 5.984 1.00 92.31 125 ALA A CA 1
ATOM 929 C C . ALA A 1 125 ? 8.322 1.100 6.980 1.00 92.31 125 ALA A C 1
ATOM 931 O O . ALA A 1 125 ? 8.569 -0.049 6.614 1.00 92.31 125 ALA A O 1
ATOM 932 N N . ALA A 1 126 ? 8.442 1.463 8.260 1.00 92.69 126 ALA A N 1
ATOM 933 C CA . ALA A 1 126 ? 8.863 0.539 9.308 1.00 92.69 126 ALA A CA 1
ATOM 934 C C . ALA A 1 126 ? 7.873 -0.621 9.495 1.00 92.69 126 ALA A C 1
ATOM 936 O O . ALA A 1 126 ? 8.301 -1.760 9.688 1.00 92.69 126 ALA A O 1
ATOM 937 N N . ILE A 1 127 ? 6.565 -0.368 9.410 1.00 91.75 127 ILE A N 1
ATOM 938 C CA . ILE A 1 127 ? 5.546 -1.423 9.452 1.00 91.75 127 ILE A CA 1
ATOM 939 C C . ILE A 1 127 ? 5.744 -2.387 8.281 1.00 91.75 127 ILE A C 1
ATOM 941 O O . ILE A 1 127 ? 5.814 -3.593 8.512 1.00 91.75 127 ILE A O 1
ATOM 945 N N . VAL A 1 128 ? 5.903 -1.887 7.053 1.00 92.38 128 VAL A N 1
ATOM 946 C CA . VAL A 1 128 ? 6.137 -2.734 5.871 1.00 92.38 128 VAL A CA 1
ATOM 947 C C . VAL A 1 128 ? 7.395 -3.587 6.046 1.00 92.38 128 VAL A C 1
ATOM 949 O O . VAL A 1 128 ? 7.334 -4.811 5.917 1.00 92.38 128 VAL A O 1
ATOM 952 N N . ASN A 1 129 ? 8.508 -2.966 6.444 1.00 94.25 129 ASN A N 1
ATOM 953 C CA . ASN A 1 129 ? 9.797 -3.640 6.625 1.00 94.25 129 ASN A CA 1
ATOM 954 C C . ASN A 1 129 ? 9.743 -4.787 7.648 1.00 94.25 129 ASN A C 1
ATOM 956 O O . ASN A 1 129 ? 10.458 -5.776 7.515 1.00 94.25 129 ASN A O 1
ATOM 960 N N . ASN A 1 130 ? 8.888 -4.681 8.669 1.00 92.94 130 ASN A N 1
ATOM 961 C CA . ASN A 1 130 ? 8.774 -5.691 9.724 1.00 92.94 130 ASN A CA 1
ATOM 962 C C . ASN A 1 130 ? 7.692 -6.754 9.463 1.00 92.94 130 ASN A C 1
ATOM 964 O O . ASN A 1 130 ? 7.563 -7.681 10.259 1.00 92.94 130 ASN A O 1
ATOM 968 N N . ASN A 1 131 ? 6.921 -6.647 8.374 1.00 90.44 131 ASN A N 1
ATOM 969 C CA . ASN A 1 131 ? 5.772 -7.525 8.106 1.00 90.44 131 ASN A CA 1
ATOM 970 C C . ASN A 1 131 ? 5.787 -8.151 6.699 1.00 90.44 131 ASN A C 1
ATOM 972 O O . ASN A 1 131 ? 4.750 -8.586 6.204 1.00 90.44 131 ASN A O 1
ATOM 976 N N . ALA A 1 132 ? 6.962 -8.252 6.070 1.00 89.94 132 ALA A N 1
ATOM 977 C CA . ALA A 1 132 ? 7.139 -8.714 4.689 1.00 89.94 132 ALA A CA 1
ATOM 978 C C . ALA A 1 132 ? 6.420 -10.030 4.352 1.00 89.94 132 ALA A C 1
ATOM 980 O O . ALA A 1 132 ? 5.678 -10.097 3.380 1.00 89.94 132 ALA A O 1
ATOM 981 N N . ALA A 1 133 ? 6.608 -11.064 5.179 1.00 88.38 133 ALA A N 1
ATOM 982 C CA . ALA A 1 133 ? 6.006 -12.377 4.946 1.00 88.38 133 ALA A CA 1
ATOM 983 C C . ALA A 1 133 ? 4.472 -12.325 4.993 1.00 88.38 133 ALA A C 1
ATOM 985 O O . ALA A 1 133 ? 3.800 -12.926 4.162 1.00 88.38 133 ALA A O 1
ATOM 986 N N . TRP A 1 134 ? 3.915 -11.562 5.940 1.00 90.12 134 TRP A N 1
ATOM 987 C CA . TRP A 1 134 ? 2.470 -11.381 6.024 1.00 90.12 134 TRP A CA 1
ATOM 988 C C . TRP A 1 134 ? 1.939 -10.644 4.792 1.00 90.12 134 TRP A C 1
ATOM 990 O O . TRP A 1 134 ? 0.922 -11.054 4.240 1.00 90.12 134 TRP A O 1
ATOM 1000 N N . ILE A 1 135 ? 2.641 -9.593 4.348 1.00 90.50 135 ILE A N 1
ATOM 1001 C CA . ILE A 1 135 ? 2.273 -8.798 3.168 1.00 90.50 135 ILE A CA 1
ATOM 1002 C C . ILE A 1 135 ? 2.309 -9.658 1.903 1.00 90.50 135 ILE A C 1
ATOM 1004 O O . ILE A 1 135 ? 1.341 -9.629 1.151 1.00 90.50 135 ILE A O 1
ATOM 1008 N N . GLY A 1 136 ? 3.370 -10.449 1.702 1.00 87.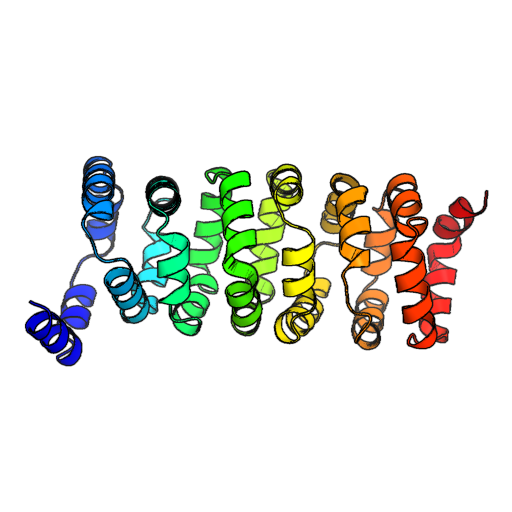25 136 GLY A N 1
ATOM 1009 C CA . GLY A 1 136 ? 3.485 -11.384 0.579 1.00 87.25 136 GLY A CA 1
ATOM 1010 C C . GLY A 1 136 ? 2.284 -12.328 0.503 1.00 87.25 136 GLY A C 1
ATOM 1011 O O . GLY A 1 136 ? 1.567 -12.326 -0.493 1.00 87.25 136 GLY A O 1
ATOM 1012 N N . ASP A 1 137 ? 1.965 -13.016 1.604 1.00 87.44 137 ASP A N 1
ATOM 1013 C CA . ASP A 1 137 ? 0.795 -13.904 1.678 1.00 87.44 137 ASP A CA 1
ATOM 1014 C C . ASP A 1 137 ? -0.536 -13.168 1.421 1.00 87.44 137 ASP A C 1
ATOM 1016 O O . ASP A 1 137 ? -1.470 -13.720 0.828 1.00 87.44 137 ASP A O 1
ATOM 1020 N N . PHE A 1 138 ? -0.650 -11.927 1.905 1.00 89.69 138 PHE A N 1
ATOM 1021 C CA . PHE A 1 138 ? -1.856 -11.107 1.798 1.00 89.69 138 PHE A CA 1
ATOM 1022 C C . PHE A 1 138 ? -2.145 -10.647 0.364 1.00 89.69 138 PHE A C 1
ATOM 1024 O O . PHE A 1 138 ? -3.312 -10.476 0.010 1.00 89.69 138 PHE A O 1
ATOM 1031 N N . THR A 1 139 ? -1.123 -10.514 -0.490 1.00 88.81 139 THR A N 1
ATOM 1032 C CA . THR A 1 139 ? -1.304 -10.096 -1.894 1.00 88.81 139 THR A CA 1
ATOM 1033 C C . THR A 1 139 ? -2.237 -11.016 -2.685 1.00 88.81 139 THR A C 1
ATOM 1035 O O . THR A 1 139 ? -2.952 -10.550 -3.565 1.00 88.81 139 THR A O 1
ATOM 1038 N N . SER A 1 140 ? -2.317 -12.300 -2.315 1.00 89.19 140 SER A N 1
ATOM 1039 C CA . SER A 1 140 ? -3.247 -13.269 -2.918 1.00 89.19 140 SER A CA 1
ATOM 1040 C C . SER A 1 140 ? -4.732 -12.983 -2.649 1.00 89.19 140 SER A C 1
ATOM 1042 O O . SER A 1 140 ? -5.595 -13.604 -3.269 1.00 89.19 140 SER A O 1
ATOM 1044 N N . GLN A 1 141 ? -5.040 -12.091 -1.703 1.00 92.12 141 GLN A N 1
ATOM 1045 C CA . GLN A 1 141 ? -6.395 -11.834 -1.207 1.00 92.12 141 GLN A CA 1
ATOM 1046 C C . GLN A 1 141 ? -6.856 -10.388 -1.445 1.00 92.12 141 GLN A C 1
ATOM 1048 O O . GLN A 1 141 ? -8.053 -10.105 -1.386 1.00 92.12 141 GLN A O 1
ATOM 1053 N N . ILE A 1 142 ? -5.942 -9.465 -1.749 1.00 91.94 142 ILE A N 1
ATOM 1054 C CA . ILE A 1 142 ? -6.284 -8.090 -2.130 1.00 91.94 142 ILE A CA 1
ATOM 1055 C C . ILE A 1 142 ? -6.508 -7.984 -3.641 1.00 91.94 142 ILE A C 1
ATOM 1057 O O . ILE A 1 142 ? -5.905 -8.718 -4.422 1.00 91.94 142 ILE A O 1
ATOM 1061 N N . THR A 1 143 ? -7.381 -7.074 -4.079 1.00 91.69 143 THR A N 1
ATOM 1062 C CA . THR A 1 143 ? -7.627 -6.887 -5.517 1.00 91.69 143 THR A CA 1
ATOM 1063 C C . THR A 1 143 ? -6.699 -5.833 -6.134 1.00 91.69 143 THR A C 1
ATOM 1065 O O . THR A 1 143 ? -6.381 -4.832 -5.483 1.00 91.69 143 THR A O 1
ATOM 1068 N N . PRO A 1 144 ? -6.296 -5.990 -7.410 1.00 90.81 144 PRO A N 1
ATOM 1069 C CA . PRO A 1 144 ? -5.520 -4.970 -8.117 1.00 90.81 144 PRO A CA 1
ATOM 1070 C C . PRO A 1 144 ? -6.207 -3.596 -8.154 1.00 90.81 144 PRO A C 1
ATOM 1072 O O . PRO A 1 144 ? -5.548 -2.564 -8.057 1.00 90.81 144 PRO A O 1
ATOM 1075 N N . GLY A 1 145 ? -7.544 -3.563 -8.218 1.00 90.00 145 GLY A N 1
ATOM 1076 C CA . GLY A 1 145 ? -8.319 -2.320 -8.172 1.00 90.00 145 GLY A CA 1
ATOM 1077 C C . GLY A 1 145 ? -8.138 -1.544 -6.863 1.00 90.00 145 GLY A C 1
ATOM 1078 O O . GLY A 1 145 ? -7.932 -0.331 -6.904 1.00 90.00 145 GLY A O 1
ATOM 1079 N N . THR A 1 146 ? -8.137 -2.247 -5.725 1.00 89.81 146 THR A N 1
ATOM 1080 C CA . THR A 1 146 ? -7.878 -1.676 -4.391 1.00 89.81 146 THR A CA 1
ATOM 1081 C C . THR A 1 146 ? -6.524 -0.967 -4.348 1.00 89.81 146 THR A C 1
ATOM 1083 O O . THR A 1 146 ? -6.434 0.201 -3.970 1.00 89.81 146 THR A O 1
ATOM 1086 N N . ILE A 1 147 ? -5.461 -1.648 -4.790 1.00 90.62 147 ILE A N 1
ATOM 1087 C CA . ILE A 1 147 ? -4.105 -1.085 -4.771 1.00 90.62 147 ILE A CA 1
ATOM 1088 C C . ILE A 1 147 ? -3.943 0.050 -5.785 1.00 90.62 147 ILE A C 1
ATOM 1090 O O . ILE A 1 147 ? -3.294 1.044 -5.467 1.00 90.62 147 ILE A O 1
ATOM 1094 N N . ASN A 1 148 ? -4.560 -0.037 -6.967 1.00 89.56 148 ASN A N 1
ATOM 1095 C CA . ASN A 1 148 ? -4.522 1.050 -7.949 1.00 89.56 148 ASN A CA 1
ATOM 1096 C C . ASN A 1 148 ? -5.098 2.360 -7.380 1.00 89.56 148 ASN A C 1
ATOM 1098 O O . ASN A 1 148 ? -4.490 3.419 -7.533 1.00 89.56 148 ASN A O 1
ATOM 1102 N N . GLY A 1 149 ? -6.230 2.287 -6.666 1.00 86.00 149 GLY A N 1
ATOM 1103 C CA . GLY A 1 149 ? -6.827 3.453 -6.002 1.00 86.00 149 GLY A CA 1
ATOM 1104 C C . GLY A 1 149 ? -5.891 4.085 -4.966 1.00 86.00 149 GLY A C 1
ATOM 1105 O O . GLY A 1 149 ? -5.671 5.296 -4.978 1.00 86.00 149 GLY A O 1
ATOM 1106 N N . ILE A 1 150 ? -5.266 3.254 -4.127 1.00 86.50 150 ILE A N 1
ATOM 1107 C CA . ILE A 1 150 ? -4.295 3.692 -3.113 1.00 86.50 150 ILE A CA 1
ATOM 1108 C C . ILE A 1 150 ? -3.056 4.333 -3.762 1.00 86.50 150 ILE A C 1
ATOM 1110 O O . ILE A 1 150 ? -2.614 5.399 -3.332 1.00 86.50 150 ILE A O 1
ATOM 1114 N N . LEU A 1 151 ? -2.498 3.720 -4.811 1.00 86.56 151 LEU A N 1
ATOM 1115 C CA . LEU A 1 151 ? -1.315 4.233 -5.512 1.00 86.56 151 LEU A CA 1
ATOM 1116 C C . LEU A 1 151 ? -1.578 5.583 -6.187 1.00 86.56 151 LEU A C 1
ATOM 1118 O O . LEU A 1 151 ? -0.741 6.483 -6.091 1.00 86.56 151 LEU A O 1
ATOM 1122 N N . ALA A 1 152 ? -2.742 5.752 -6.819 1.00 84.94 152 ALA A N 1
ATOM 1123 C CA . ALA A 1 152 ? -3.136 7.029 -7.410 1.00 84.94 152 ALA A CA 1
ATOM 1124 C C . ALA A 1 152 ? -3.165 8.153 -6.358 1.00 84.94 152 ALA A C 1
ATOM 1126 O O . ALA A 1 152 ? -2.685 9.262 -6.615 1.00 84.94 152 ALA A O 1
ATOM 1127 N N . GLN A 1 153 ? -3.650 7.849 -5.150 1.00 83.75 153 GLN A N 1
ATOM 1128 C CA . GLN A 1 153 ? -3.664 8.802 -4.045 1.00 83.75 153 GLN A CA 1
ATOM 1129 C C . GLN A 1 153 ? -2.249 9.125 -3.550 1.00 83.75 153 GLN A C 1
ATOM 1131 O O . GLN A 1 153 ? -1.902 10.304 -3.461 1.00 83.75 153 GLN A O 1
ATOM 1136 N N . LEU A 1 154 ? -1.412 8.111 -3.300 1.00 83.12 154 LEU A N 1
ATOM 1137 C CA . LEU A 1 154 ? -0.013 8.283 -2.870 1.00 83.12 154 LEU A CA 1
ATOM 1138 C C . LEU A 1 154 ? 0.802 9.154 -3.834 1.00 83.12 154 LEU A C 1
ATOM 1140 O O . LEU A 1 154 ? 1.634 9.959 -3.407 1.00 83.12 154 LEU A O 1
ATOM 1144 N N . TYR A 1 155 ? 0.562 9.000 -5.136 1.00 83.31 155 TYR A N 1
ATOM 1145 C CA . TYR A 1 155 ? 1.183 9.836 -6.154 1.00 83.31 155 TYR A CA 1
ATOM 1146 C C . TYR A 1 155 ? 0.712 11.295 -6.046 1.00 83.31 155 TYR A C 1
ATOM 1148 O O . TYR A 1 155 ? 1.536 12.211 -6.028 1.00 83.31 155 TYR A O 1
ATOM 1156 N N . SER A 1 156 ? -0.597 11.524 -5.895 1.00 81.31 156 SER A N 1
ATOM 1157 C CA . SER A 1 156 ? -1.178 12.873 -5.835 1.00 81.31 156 SER A CA 1
ATOM 1158 C C . SER A 1 156 ? -0.724 13.704 -4.625 1.00 81.31 156 SER A C 1
ATOM 1160 O O . SER A 1 156 ? -0.664 14.933 -4.708 1.00 81.31 156 SER A O 1
ATOM 1162 N N . THR A 1 157 ? -0.379 13.053 -3.511 1.00 77.75 157 THR A N 1
ATOM 1163 C CA . THR A 1 157 ? 0.006 13.719 -2.258 1.00 77.75 157 THR A CA 1
ATOM 1164 C C . THR A 1 157 ? 1.511 13.944 -2.114 1.00 77.75 157 THR A C 1
ATOM 1166 O O . THR A 1 157 ? 1.938 14.590 -1.158 1.00 77.75 157 THR A O 1
ATOM 1169 N N . GLY A 1 158 ? 2.334 13.439 -3.043 1.00 77.94 158 GLY A N 1
ATOM 1170 C CA . GLY A 1 158 ? 3.799 13.544 -2.978 1.00 77.94 158 GLY A CA 1
ATOM 1171 C C . GLY A 1 158 ? 4.458 12.637 -1.928 1.00 77.94 158 GLY A C 1
ATOM 1172 O O . GLY A 1 158 ? 5.666 12.726 -1.713 1.00 77.94 158 GLY A O 1
ATOM 1173 N N . TRP A 1 159 ? 3.681 11.743 -1.316 1.00 81.94 159 TRP A N 1
ATOM 1174 C CA . TRP A 1 159 ? 4.080 10.809 -0.256 1.00 81.94 159 TRP A CA 1
ATOM 1175 C C . TRP A 1 159 ? 5.158 9.806 -0.661 1.00 81.94 159 TRP A C 1
ATOM 1177 O O . TRP A 1 159 ? 5.916 9.294 0.166 1.00 81.94 159 TRP A O 1
ATOM 1187 N N . ILE A 1 160 ? 5.220 9.513 -1.959 1.00 79.38 160 ILE A N 1
ATOM 1188 C CA . ILE A 1 160 ? 6.025 8.420 -2.488 1.00 79.38 160 ILE A CA 1
ATOM 1189 C C . ILE A 1 160 ? 7.518 8.575 -2.158 1.00 79.38 160 ILE A C 1
ATOM 1191 O O . ILE A 1 160 ? 8.177 7.586 -1.870 1.00 79.38 160 ILE A O 1
ATOM 1195 N N . GLY A 1 161 ? 8.059 9.799 -2.136 1.00 79.38 161 GLY A N 1
ATOM 1196 C CA . GLY A 1 161 ? 9.495 10.022 -1.930 1.00 79.38 161 GLY A CA 1
ATOM 1197 C C . GLY A 1 161 ? 9.980 9.619 -0.534 1.00 79.38 161 GLY A C 1
ATOM 1198 O O . GLY A 1 161 ? 10.954 8.876 -0.407 1.00 79.38 161 GLY A O 1
ATOM 1199 N N . THR A 1 162 ? 9.298 10.075 0.522 1.00 82.69 162 THR A N 1
ATOM 1200 C CA . THR A 1 162 ? 9.686 9.743 1.903 1.00 82.69 162 THR A CA 1
ATOM 1201 C C . THR A 1 162 ? 9.420 8.279 2.222 1.00 82.69 162 THR A C 1
ATOM 1203 O O . THR A 1 162 ? 10.270 7.628 2.831 1.00 82.69 162 THR A O 1
ATOM 1206 N N . LEU A 1 163 ? 8.266 7.752 1.792 1.00 87.69 163 LEU A N 1
ATOM 1207 C CA . LEU A 1 163 ? 7.913 6.351 2.005 1.00 87.69 163 LEU A CA 1
ATOM 1208 C C . LEU A 1 163 ? 8.989 5.441 1.403 1.00 87.69 163 LEU A C 1
ATOM 1210 O O . LEU A 1 163 ? 9.566 4.622 2.113 1.00 87.69 163 LEU A O 1
ATOM 1214 N N . MET A 1 164 ? 9.327 5.645 0.126 1.00 85.94 164 MET A N 1
ATOM 1215 C CA . MET A 1 164 ? 10.326 4.842 -0.586 1.00 85.94 164 MET A CA 1
ATOM 1216 C C . MET A 1 164 ? 11.715 4.938 0.052 1.00 85.94 164 MET A C 1
ATOM 1218 O O . MET A 1 164 ? 12.400 3.925 0.173 1.00 85.94 164 MET A O 1
ATOM 1222 N N . ALA A 1 165 ? 12.116 6.117 0.536 1.00 86.88 165 ALA A N 1
ATOM 1223 C CA . ALA A 1 165 ? 13.386 6.285 1.242 1.00 86.88 165 ALA A CA 1
ATOM 1224 C C . ALA A 1 165 ? 13.471 5.475 2.552 1.00 86.88 165 ALA A C 1
ATOM 1226 O O . ALA A 1 165 ? 14.572 5.121 2.979 1.00 86.88 165 ALA A O 1
ATOM 1227 N N . GLY A 1 166 ? 12.332 5.187 3.192 1.00 90.19 166 GLY A N 1
ATOM 1228 C CA . GLY A 1 166 ? 12.253 4.373 4.406 1.00 90.19 166 GLY A CA 1
ATOM 1229 C C . GLY A 1 166 ? 12.120 2.865 4.161 1.00 90.19 166 GLY A C 1
ATOM 1230 O O . GLY A 1 166 ? 12.355 2.083 5.086 1.00 90.19 166 GLY A O 1
ATOM 1231 N N . LEU A 1 167 ? 11.732 2.436 2.956 1.00 92.75 167 LEU A N 1
ATOM 1232 C CA . LEU A 1 167 ? 11.530 1.020 2.641 1.00 92.75 167 LEU A CA 1
ATOM 1233 C C . LEU A 1 167 ? 12.865 0.283 2.488 1.00 92.75 167 LEU A C 1
ATOM 1235 O O . LEU A 1 167 ? 13.749 0.686 1.726 1.00 92.75 167 LEU A O 1
ATOM 1239 N N . ASP A 1 168 ? 12.989 -0.838 3.195 1.00 92.81 168 ASP A N 1
ATOM 1240 C CA . ASP A 1 168 ? 14.129 -1.736 3.090 1.00 92.81 168 ASP A CA 1
ATOM 1241 C C . ASP A 1 168 ? 14.053 -2.516 1.777 1.00 92.81 168 ASP A C 1
ATOM 1243 O O . ASP A 1 168 ? 13.104 -3.247 1.493 1.00 92.81 168 ASP A O 1
ATOM 1247 N N . ARG A 1 169 ? 15.093 -2.369 0.963 1.00 88.56 169 ARG A N 1
ATOM 1248 C CA . ARG A 1 169 ? 15.123 -2.911 -0.398 1.00 88.56 169 ARG A CA 1
ATOM 1249 C C . ARG A 1 169 ? 15.068 -4.435 -0.427 1.00 88.56 169 ARG A C 1
ATOM 1251 O O . ARG A 1 169 ? 14.393 -4.988 -1.285 1.00 88.56 169 ARG A O 1
ATOM 1258 N N . ASN A 1 170 ? 15.728 -5.113 0.516 1.00 88.56 170 ASN A N 1
ATOM 1259 C CA . ASN A 1 170 ? 15.704 -6.579 0.581 1.00 88.56 170 ASN A CA 1
ATOM 1260 C C . ASN A 1 170 ? 14.314 -7.086 0.968 1.00 88.56 170 ASN A C 1
ATOM 1262 O O . ASN A 1 170 ? 13.850 -8.098 0.451 1.00 88.56 170 ASN A O 1
ATOM 1266 N N . THR A 1 171 ? 13.644 -6.359 1.858 1.00 91.38 171 THR A N 1
ATOM 1267 C CA . THR A 1 171 ? 12.260 -6.618 2.244 1.00 91.38 171 THR A CA 1
ATOM 1268 C C . THR A 1 171 ? 11.337 -6.478 1.041 1.00 91.38 171 THR A C 1
ATOM 1270 O O . THR A 1 171 ? 10.588 -7.409 0.749 1.00 91.38 171 THR A O 1
ATOM 1273 N N . ILE A 1 172 ? 11.419 -5.370 0.297 1.00 90.81 172 ILE A N 1
ATOM 1274 C CA . ILE A 1 172 ? 10.578 -5.185 -0.893 1.00 90.81 172 ILE A CA 1
ATOM 1275 C C . ILE A 1 172 ? 10.908 -6.202 -1.988 1.00 90.81 172 ILE A C 1
ATOM 1277 O O . ILE A 1 172 ? 9.983 -6.758 -2.572 1.00 90.81 172 ILE A O 1
ATOM 1281 N N . ALA A 1 173 ? 12.184 -6.517 -2.220 1.00 86.50 173 ALA A N 1
ATOM 1282 C CA . ALA A 1 173 ? 12.581 -7.573 -3.151 1.00 86.50 173 ALA A CA 1
ATOM 1283 C C . ALA A 1 173 ? 11.990 -8.933 -2.749 1.00 86.50 173 ALA A C 1
ATOM 1285 O O . ALA A 1 173 ? 11.424 -9.631 -3.584 1.00 86.50 173 ALA A O 1
ATOM 1286 N N . SER A 1 174 ? 12.037 -9.288 -1.461 1.00 88.38 174 SER A N 1
ATOM 1287 C CA . SER A 1 174 ? 11.436 -10.529 -0.966 1.00 88.38 174 SER A CA 1
ATOM 1288 C C . SER A 1 174 ? 9.918 -10.558 -1.134 1.00 88.38 174 SER A C 1
ATOM 1290 O O . SER A 1 174 ? 9.381 -11.622 -1.418 1.00 88.38 174 SER A O 1
ATOM 1292 N N . ILE A 1 175 ? 9.227 -9.428 -0.944 1.00 89.81 175 ILE A N 1
ATOM 1293 C CA . ILE A 1 175 ? 7.781 -9.326 -1.195 1.00 89.81 175 ILE A CA 1
ATOM 1294 C C . ILE A 1 175 ? 7.502 -9.487 -2.691 1.00 89.81 175 ILE A C 1
ATOM 1296 O O . ILE A 1 175 ? 6.625 -10.260 -3.056 1.00 89.81 175 ILE A O 1
ATOM 1300 N N . ALA A 1 176 ? 8.249 -8.790 -3.551 1.00 86.25 176 ALA A N 1
ATOM 1301 C CA . ALA A 1 176 ? 8.071 -8.806 -5.002 1.00 86.25 176 ALA A CA 1
ATOM 1302 C C . ALA A 1 176 ? 8.351 -10.181 -5.633 1.00 86.25 176 ALA A C 1
ATOM 1304 O O . ALA A 1 176 ? 7.677 -10.555 -6.589 1.00 86.25 176 ALA A O 1
ATOM 1305 N N . ASN A 1 177 ? 9.307 -10.935 -5.083 1.00 84.88 177 ASN A N 1
ATOM 1306 C CA . ASN A 1 177 ? 9.640 -12.290 -5.529 1.00 84.88 177 ASN A CA 1
ATOM 1307 C C . ASN A 1 177 ? 8.661 -13.361 -5.012 1.00 84.88 177 ASN A C 1
ATOM 1309 O O . ASN A 1 177 ? 8.753 -14.517 -5.430 1.00 84.88 177 ASN A O 1
ATOM 1313 N N . ASP A 1 178 ? 7.734 -13.024 -4.108 1.00 86.56 178 ASP A N 1
ATOM 1314 C CA . ASP A 1 178 ? 6.693 -13.968 -3.707 1.00 86.56 178 ASP A CA 1
ATOM 1315 C C . ASP A 1 178 ? 5.786 -14.303 -4.912 1.00 86.56 178 ASP A C 1
ATOM 1317 O O . ASP A 1 178 ? 5.319 -13.385 -5.594 1.00 86.56 178 ASP A O 1
ATOM 1321 N N . PRO A 1 179 ? 5.495 -15.588 -5.200 1.00 83.94 179 PRO A N 1
ATOM 1322 C CA . PRO A 1 179 ? 4.705 -15.966 -6.370 1.00 83.94 179 PRO A CA 1
ATOM 1323 C C . PRO A 1 179 ? 3.304 -15.343 -6.429 1.00 83.94 179 PRO A C 1
ATOM 1325 O O . PRO A 1 179 ? 2.810 -15.074 -7.526 1.00 83.94 179 PRO A O 1
ATOM 1328 N N . ALA A 1 180 ? 2.652 -15.125 -5.280 1.00 86.94 180 ALA A N 1
ATOM 1329 C CA . ALA A 1 180 ? 1.345 -14.476 -5.239 1.00 86.94 180 ALA A CA 1
ATOM 1330 C C . ALA A 1 180 ? 1.470 -12.984 -5.549 1.00 86.94 180 ALA A C 1
ATOM 1332 O O . ALA A 1 180 ? 0.700 -12.473 -6.364 1.00 86.94 180 ALA A O 1
ATOM 1333 N N . THR A 1 181 ? 2.482 -12.316 -4.988 1.00 87.81 181 THR A N 1
ATOM 1334 C CA . THR A 1 181 ? 2.771 -10.914 -5.310 1.00 87.81 181 THR A CA 1
ATOM 1335 C C . THR A 1 181 ? 3.101 -10.756 -6.786 1.00 87.81 181 THR A C 1
ATOM 1337 O O . THR A 1 181 ? 2.613 -9.835 -7.432 1.00 87.81 181 THR A O 1
ATOM 1340 N N . PHE A 1 182 ? 3.899 -11.661 -7.346 1.00 82.56 182 PHE A N 1
ATOM 1341 C CA . PHE A 1 182 ? 4.269 -11.616 -8.752 1.00 82.56 182 PHE A CA 1
ATOM 1342 C C . PHE A 1 182 ? 3.040 -11.713 -9.668 1.00 82.56 182 PHE A C 1
ATOM 1344 O O . PHE A 1 182 ? 2.869 -10.898 -10.576 1.00 82.56 182 PHE A O 1
ATOM 1351 N N . ALA A 1 183 ? 2.145 -12.672 -9.404 1.00 83.75 183 ALA A N 1
ATOM 1352 C CA . ALA A 1 183 ? 0.883 -12.794 -10.133 1.00 83.75 183 ALA A CA 1
ATOM 1353 C C . ALA A 1 183 ? 0.017 -11.532 -9.980 1.00 83.75 183 ALA A C 1
ATOM 1355 O O . ALA A 1 183 ? -0.482 -10.999 -10.968 1.00 83.75 183 ALA A O 1
ATOM 1356 N N . PHE A 1 184 ? -0.084 -11.010 -8.758 1.00 88.56 184 PHE A N 1
ATOM 1357 C CA . PHE A 1 184 ? -0.812 -9.783 -8.460 1.00 88.56 184 PHE A CA 1
ATOM 1358 C C . PHE A 1 184 ? -0.267 -8.562 -9.220 1.00 88.56 184 PHE A C 1
ATOM 1360 O O . PHE A 1 184 ? -1.040 -7.776 -9.767 1.00 88.56 184 PHE A O 1
ATOM 1367 N N . LEU A 1 185 ? 1.058 -8.396 -9.290 1.00 86.62 185 LEU A N 1
ATOM 1368 C CA . LEU A 1 185 ? 1.698 -7.296 -10.016 1.00 86.62 185 LEU A CA 1
ATOM 1369 C C . LEU A 1 185 ? 1.412 -7.363 -11.521 1.00 86.62 185 LEU A C 1
ATOM 1371 O O . LEU A 1 185 ? 1.204 -6.315 -12.135 1.00 86.62 185 LEU A O 1
ATOM 1375 N N . ASN A 1 186 ? 1.343 -8.565 -12.101 1.00 83.44 186 ASN A N 1
ATOM 1376 C CA . ASN A 1 186 ? 0.952 -8.736 -13.502 1.00 83.44 186 ASN A CA 1
ATOM 1377 C C . ASN A 1 186 ? -0.484 -8.265 -13.759 1.00 83.44 186 ASN A C 1
ATOM 1379 O O . ASN A 1 186 ? -0.729 -7.617 -14.772 1.00 83.44 186 ASN A O 1
ATOM 1383 N N . ASP A 1 187 ? -1.406 -8.516 -12.829 1.00 87.69 187 ASP A N 1
ATOM 1384 C CA . ASP A 1 187 ? -2.792 -8.047 -12.946 1.00 87.69 187 ASP A CA 1
ATOM 1385 C C . ASP A 1 187 ? -2.933 -6.541 -12.643 1.00 87.69 187 ASP A C 1
ATOM 1387 O O . ASP A 1 187 ? -3.843 -5.877 -13.145 1.00 87.69 187 ASP A O 1
ATOM 1391 N N . LEU A 1 188 ? -2.040 -5.981 -11.818 1.00 89.81 188 LEU A N 1
ATOM 1392 C CA . LEU A 1 188 ? -2.055 -4.571 -11.422 1.00 89.81 188 LEU A CA 1
ATOM 1393 C C . LEU A 1 188 ? -1.477 -3.642 -12.487 1.00 89.81 188 LEU A C 1
ATOM 1395 O O . LEU A 1 188 ? -2.063 -2.591 -12.745 1.00 89.81 188 LEU A O 1
ATOM 1399 N N . LEU A 1 189 ? -0.336 -3.989 -13.086 1.00 87.62 189 LEU A N 1
ATOM 1400 C CA . LEU A 1 189 ? 0.395 -3.108 -14.007 1.00 87.62 189 LEU A CA 1
ATOM 1401 C C . LEU A 1 189 ? -0.472 -2.538 -15.149 1.00 87.62 189 LEU A C 1
ATOM 1403 O O . LEU A 1 189 ? -0.375 -1.334 -15.394 1.00 87.62 189 LEU A O 1
ATOM 1407 N N . PRO A 1 190 ? -1.371 -3.313 -15.793 1.00 87.25 190 PRO A N 1
ATOM 1408 C CA . PRO A 1 190 ? -2.274 -2.790 -16.820 1.00 87.25 190 PRO A CA 1
ATOM 1409 C C . PRO A 1 190 ? -3.272 -1.732 -16.323 1.00 87.25 190 PRO A C 1
ATOM 1411 O O . PRO A 1 190 ? -3.816 -0.981 -17.133 1.00 87.25 190 PRO A O 1
ATOM 1414 N N . LEU A 1 191 ? -3.541 -1.673 -15.014 1.00 89.88 191 LEU A N 1
ATOM 1415 C CA . LEU A 1 191 ? -4.474 -0.724 -14.397 1.00 89.88 191 LEU A CA 1
ATOM 1416 C C . LEU A 1 191 ? -3.811 0.601 -14.003 1.00 89.88 191 LEU A C 1
ATOM 1418 O O . LEU A 1 191 ? -4.521 1.585 -13.782 1.00 89.88 191 LEU A O 1
ATOM 1422 N N . LEU A 1 192 ? -2.481 0.620 -13.885 1.00 90.44 192 LEU A N 1
ATOM 1423 C CA . LEU A 1 192 ? -1.737 1.785 -13.416 1.00 90.44 192 LEU A CA 1
ATOM 1424 C C . LEU A 1 192 ? -1.635 2.864 -14.498 1.00 90.44 192 LEU A C 1
ATOM 1426 O O . LEU A 1 192 ? -1.456 2.573 -15.683 1.00 90.44 192 LEU A O 1
ATOM 1430 N N . ASP A 1 193 ? -1.648 4.127 -14.075 1.00 89.81 193 ASP A N 1
ATOM 1431 C CA . ASP A 1 193 ? -1.276 5.246 -14.938 1.00 89.81 193 ASP A CA 1
ATOM 1432 C C . ASP A 1 193 ? 0.237 5.206 -15.224 1.00 89.81 193 ASP A C 1
ATOM 1434 O O . ASP A 1 193 ? 1.074 5.367 -14.332 1.00 89.81 193 ASP A O 1
ATOM 1438 N N . ALA A 1 194 ? 0.588 4.981 -16.492 1.00 87.62 194 ALA A N 1
ATOM 1439 C CA . ALA A 1 194 ? 1.975 4.854 -16.932 1.00 87.62 194 ALA A CA 1
ATOM 1440 C C . ALA A 1 194 ? 2.806 6.132 -16.716 1.00 87.62 194 ALA A C 1
ATOM 1442 O O . ALA A 1 194 ? 4.011 6.039 -16.480 1.00 87.62 194 ALA A O 1
ATOM 1443 N N . GLN A 1 195 ? 2.193 7.318 -16.796 1.00 88.50 195 GLN A N 1
ATOM 1444 C CA . GLN A 1 195 ? 2.888 8.587 -16.579 1.00 88.50 195 GLN A CA 1
ATOM 1445 C C . GLN A 1 195 ? 3.153 8.812 -15.090 1.00 88.50 195 GLN A C 1
ATOM 1447 O O . GLN A 1 195 ? 4.263 9.194 -14.725 1.00 88.50 195 GLN A O 1
ATOM 1452 N N . ALA A 1 196 ? 2.174 8.525 -14.229 1.00 87.94 196 ALA A N 1
ATOM 1453 C CA . ALA A 1 196 ? 2.361 8.586 -12.781 1.00 87.94 196 ALA A CA 1
ATOM 1454 C C . ALA A 1 196 ? 3.480 7.635 -12.331 1.00 87.94 196 ALA A C 1
ATOM 1456 O O . ALA A 1 196 ? 4.354 8.020 -11.553 1.00 87.94 196 ALA A O 1
ATOM 1457 N N . LEU A 1 197 ? 3.515 6.419 -12.886 1.00 88.06 197 LEU A N 1
ATOM 1458 C CA . LEU A 1 197 ? 4.596 5.475 -12.616 1.00 88.06 197 LEU A CA 1
ATOM 1459 C C . LEU A 1 197 ? 5.954 5.989 -13.119 1.00 88.06 197 LEU A C 1
ATOM 1461 O O . LEU A 1 197 ? 6.951 5.850 -12.410 1.00 88.06 197 LEU A O 1
ATOM 1465 N N . ALA A 1 198 ? 6.010 6.614 -14.300 1.00 86.56 198 ALA A N 1
ATOM 1466 C CA . ALA A 1 198 ? 7.243 7.211 -14.813 1.00 86.56 198 ALA A CA 1
ATOM 1467 C C . ALA A 1 198 ? 7.790 8.285 -13.860 1.00 86.56 198 ALA A C 1
ATOM 1469 O O . ALA A 1 198 ? 8.971 8.277 -13.511 1.00 86.56 198 ALA A O 1
ATOM 1470 N N . ASP A 1 199 ? 6.921 9.172 -13.383 1.00 88.62 199 ASP A N 1
ATOM 1471 C CA . ASP A 1 199 ? 7.282 10.225 -12.438 1.00 88.62 199 ASP A CA 1
ATOM 1472 C C . ASP A 1 199 ? 7.781 9.645 -11.107 1.00 88.62 199 ASP A C 1
ATOM 1474 O O . ASP A 1 199 ? 8.785 10.111 -10.561 1.00 88.62 199 ASP A O 1
ATOM 1478 N N . MET A 1 200 ? 7.137 8.585 -10.609 1.00 86.31 200 MET A N 1
ATOM 1479 C CA . MET A 1 200 ? 7.586 7.861 -9.415 1.00 86.31 200 MET A CA 1
ATOM 1480 C C . MET A 1 200 ? 8.987 7.268 -9.598 1.00 86.31 200 MET A C 1
ATOM 1482 O O . MET A 1 200 ? 9.821 7.398 -8.699 1.00 86.31 200 MET A O 1
ATOM 1486 N N . VAL A 1 201 ? 9.273 6.651 -10.748 1.00 87.88 201 VAL A N 1
ATOM 1487 C CA . VAL A 1 201 ? 10.609 6.112 -11.061 1.00 87.88 201 VAL A CA 1
ATOM 1488 C C . VAL A 1 201 ? 11.641 7.234 -11.144 1.00 87.88 201 VAL A C 1
ATOM 1490 O O . VAL A 1 201 ? 12.722 7.106 -10.574 1.00 87.88 201 VAL A O 1
ATOM 1493 N N . ASN A 1 202 ? 11.304 8.359 -11.776 1.00 89.00 202 ASN A N 1
ATOM 1494 C CA . ASN A 1 202 ? 12.201 9.510 -11.909 1.00 89.00 202 ASN A CA 1
ATOM 1495 C C . ASN A 1 202 ? 12.621 10.084 -10.549 1.00 89.00 202 ASN A C 1
ATOM 1497 O O . ASN A 1 202 ? 13.778 10.453 -10.359 1.00 89.00 202 ASN A O 1
ATOM 1501 N N . VAL A 1 203 ? 11.699 10.130 -9.584 1.00 86.75 203 VAL A N 1
ATOM 1502 C CA . VAL A 1 203 ? 11.985 10.602 -8.218 1.00 86.75 203 VAL A CA 1
ATOM 1503 C C . VAL A 1 203 ? 12.826 9.595 -7.424 1.00 86.75 203 VAL A C 1
ATOM 1505 O O . VAL A 1 203 ? 13.625 9.999 -6.581 1.00 86.75 203 VAL A O 1
ATOM 1508 N N . ASN A 1 204 ? 12.682 8.295 -7.697 1.00 84.00 204 ASN A N 1
ATOM 1509 C CA . ASN A 1 204 ? 13.239 7.216 -6.871 1.00 84.00 204 ASN A CA 1
ATOM 1510 C C . ASN A 1 204 ? 14.315 6.376 -7.579 1.00 84.00 204 ASN A C 1
ATOM 1512 O O . ASN A 1 204 ? 14.609 5.260 -7.152 1.00 84.00 204 ASN A O 1
ATOM 1516 N N . GLY A 1 205 ? 14.919 6.892 -8.649 1.00 81.31 205 GLY A N 1
ATOM 1517 C CA . GLY A 1 205 ? 15.703 6.091 -9.588 1.00 81.31 205 GLY A CA 1
ATOM 1518 C C . GLY A 1 205 ? 16.822 5.244 -8.984 1.00 81.31 205 GLY A C 1
ATOM 1519 O O . GLY A 1 205 ? 16.939 4.070 -9.317 1.00 81.31 205 GLY A O 1
ATOM 1520 N N . THR A 1 206 ? 17.612 5.791 -8.054 1.00 82.25 206 THR A N 1
ATOM 1521 C CA . THR A 1 206 ? 18.662 5.017 -7.364 1.00 82.25 206 THR A CA 1
ATOM 1522 C C . THR A 1 206 ? 18.074 3.834 -6.600 1.00 82.25 206 THR A C 1
ATOM 1524 O O . THR A 1 206 ? 18.542 2.713 -6.756 1.00 82.25 206 THR A O 1
ATOM 1527 N N . TRP A 1 207 ? 17.007 4.070 -5.831 1.00 84.94 207 TRP A N 1
ATOM 1528 C CA . TRP A 1 207 ? 16.341 3.018 -5.067 1.00 84.94 207 TRP A CA 1
ATOM 1529 C C . TRP A 1 207 ? 15.768 1.940 -5.993 1.00 84.94 207 TRP A C 1
ATOM 1531 O O . TRP A 1 207 ? 15.894 0.757 -5.695 1.00 84.94 207 TRP A O 1
ATOM 1541 N N . VAL A 1 208 ? 15.191 2.337 -7.135 1.00 81.94 208 VAL A N 1
ATOM 1542 C CA . VAL A 1 208 ? 14.661 1.403 -8.142 1.00 81.94 208 VAL A CA 1
ATOM 1543 C C . VAL A 1 208 ? 15.779 0.553 -8.745 1.00 81.94 208 VAL A C 1
ATOM 1545 O O . VAL A 1 208 ? 15.623 -0.661 -8.822 1.00 81.94 208 VAL A O 1
ATOM 1548 N N . GLY A 1 209 ? 16.911 1.152 -9.126 1.00 76.00 209 GLY A N 1
ATOM 1549 C CA . GLY A 1 209 ? 18.059 0.396 -9.640 1.00 76.00 209 GLY A CA 1
ATOM 1550 C C . GLY A 1 209 ? 18.599 -0.610 -8.624 1.00 76.00 209 GLY A C 1
ATOM 1551 O O . GLY A 1 209 ? 18.825 -1.771 -8.956 1.00 76.00 209 GLY A O 1
ATOM 1552 N N . ASP A 1 210 ? 18.698 -0.202 -7.359 1.00 78.19 210 ASP A N 1
ATOM 1553 C CA . ASP A 1 210 ? 19.109 -1.101 -6.284 1.00 78.19 210 ASP A CA 1
ATOM 1554 C C . ASP A 1 210 ? 18.075 -2.211 -6.019 1.00 78.19 210 ASP A C 1
ATOM 1556 O O . ASP A 1 210 ? 18.461 -3.334 -5.707 1.00 78.19 210 ASP A O 1
ATOM 1560 N N . LEU A 1 211 ? 16.768 -1.942 -6.138 1.00 78.69 211 LEU A N 1
ATOM 1561 C CA . LEU A 1 211 ? 15.728 -2.970 -6.010 1.00 78.69 211 LEU A CA 1
ATOM 1562 C C . LEU A 1 211 ? 15.850 -4.023 -7.116 1.00 78.69 211 LEU A C 1
ATOM 1564 O O . LEU A 1 211 ? 15.761 -5.213 -6.822 1.00 78.69 211 LEU A O 1
ATOM 1568 N N . VAL A 1 212 ? 16.066 -3.596 -8.366 1.00 76.06 212 VAL A N 1
ATOM 1569 C CA . VAL A 1 212 ? 16.187 -4.500 -9.525 1.00 76.06 212 VAL A CA 1
ATOM 1570 C C . VAL A 1 212 ? 17.285 -5.544 -9.301 1.00 76.06 212 VAL A C 1
ATOM 1572 O O . VAL A 1 212 ? 17.104 -6.696 -9.684 1.00 76.06 212 VAL A O 1
ATOM 1575 N N . SER A 1 213 ? 18.361 -5.195 -8.585 1.00 73.06 213 SER A N 1
ATOM 1576 C CA . SER A 1 213 ? 19.428 -6.141 -8.214 1.00 73.06 213 SER A CA 1
ATOM 1577 C C . SER A 1 213 ? 18.974 -7.330 -7.351 1.00 73.06 213 SER A C 1
ATOM 1579 O O . SER A 1 213 ? 19.661 -8.349 -7.303 1.00 73.06 213 SER A O 1
ATOM 1581 N N . GLY A 1 214 ? 17.846 -7.201 -6.646 1.00 72.69 214 GLY A N 1
ATOM 1582 C CA . GLY A 1 214 ? 17.294 -8.221 -5.754 1.00 72.69 214 GLY A CA 1
ATOM 1583 C C . GLY A 1 214 ? 16.130 -9.021 -6.343 1.00 72.69 214 GLY A C 1
ATOM 1584 O O . GLY A 1 214 ? 15.614 -9.908 -5.660 1.00 72.69 214 GLY A O 1
ATOM 1585 N N . LEU A 1 215 ? 15.687 -8.714 -7.566 1.00 77.94 215 LEU A N 1
ATOM 1586 C CA . LEU A 1 215 ? 14.553 -9.391 -8.199 1.00 77.94 215 LEU A CA 1
ATOM 1587 C C . LEU A 1 215 ? 14.974 -10.704 -8.869 1.00 77.94 215 LEU A C 1
ATOM 1589 O O . LEU A 1 215 ? 16.041 -10.807 -9.475 1.00 77.94 215 LEU A O 1
ATOM 1593 N N . GLU A 1 216 ? 14.107 -11.711 -8.796 1.00 75.25 216 GLU A N 1
ATOM 1594 C CA . GLU A 1 216 ? 14.274 -12.961 -9.532 1.00 75.25 216 GLU A CA 1
ATOM 1595 C C . GLU A 1 216 ? 13.765 -12.812 -10.974 1.00 75.25 216 GLU A C 1
ATOM 1597 O O . GLU A 1 216 ? 12.717 -12.233 -11.243 1.00 75.25 216 GLU A O 1
ATOM 1602 N N . VAL A 1 217 ? 14.505 -13.377 -11.930 1.00 66.12 217 VAL A N 1
ATOM 1603 C CA . VAL A 1 217 ? 14.258 -13.248 -13.383 1.00 66.12 217 VAL A CA 1
ATOM 1604 C C . VAL A 1 217 ? 12.976 -13.983 -13.842 1.00 66.12 217 VAL A C 1
ATOM 1606 O O . VAL A 1 217 ? 12.517 -13.855 -14.979 1.00 66.12 217 VAL A O 1
ATOM 1609 N N . GLY A 1 218 ? 12.372 -14.782 -12.963 1.00 64.00 218 GLY A N 1
ATOM 1610 C CA . GLY A 1 218 ? 11.244 -15.645 -13.278 1.00 64.00 218 GLY A CA 1
ATOM 1611 C C . GLY A 1 218 ? 9.986 -14.878 -13.688 1.00 64.00 218 GLY A C 1
ATOM 1612 O O . GLY A 1 218 ? 9.235 -14.418 -12.837 1.00 64.00 218 GLY A O 1
ATOM 1613 N N . THR A 1 219 ? 9.681 -14.934 -14.991 1.00 55.44 219 THR A N 1
ATOM 1614 C CA . THR A 1 219 ? 8.345 -14.806 -15.628 1.00 55.44 219 THR A CA 1
ATOM 1615 C C . THR A 1 219 ? 7.920 -13.457 -16.247 1.00 55.44 219 THR A C 1
ATOM 1617 O O . THR A 1 219 ? 6.787 -13.025 -16.103 1.00 55.44 219 THR A O 1
ATOM 1620 N N . VAL A 1 220 ? 8.766 -12.832 -17.072 1.00 58.50 220 VAL A N 1
ATOM 1621 C CA . VAL A 1 220 ? 8.488 -11.511 -17.694 1.00 58.50 220 VAL A CA 1
ATOM 1622 C C . VAL A 1 220 ? 7.717 -11.548 -19.051 1.00 58.50 220 VAL A C 1
ATOM 1624 O O . VAL A 1 220 ? 7.309 -10.507 -19.557 1.00 58.50 220 VAL A O 1
ATOM 1627 N N . ASN A 1 221 ? 7.436 -12.707 -19.663 1.00 57.28 221 ASN A N 1
ATOM 1628 C CA . ASN A 1 221 ? 7.018 -12.753 -21.086 1.00 57.28 221 ASN A CA 1
ATOM 1629 C C . ASN A 1 221 ? 5.548 -12.412 -21.411 1.00 57.28 221 ASN A C 1
ATOM 1631 O O . ASN A 1 221 ? 5.286 -11.698 -22.384 1.00 57.28 221 ASN A O 1
ATOM 1635 N N . ASP A 1 222 ? 4.579 -12.909 -20.641 1.00 60.38 222 ASP A N 1
ATOM 1636 C CA . ASP A 1 222 ? 3.162 -12.759 -21.018 1.00 60.38 222 ASP A CA 1
ATOM 1637 C C . ASP A 1 222 ? 2.659 -11.324 -20.778 1.00 60.38 222 ASP A C 1
ATOM 1639 O O . ASP A 1 222 ? 1.979 -10.743 -21.625 1.00 60.38 222 ASP A O 1
ATOM 1643 N N . LEU A 1 223 ? 3.107 -10.704 -19.686 1.00 67.06 223 LEU A N 1
ATOM 1644 C CA . LEU A 1 223 ? 2.778 -9.327 -19.324 1.00 67.06 223 LEU A CA 1
ATOM 1645 C C . LEU A 1 223 ? 3.325 -8.297 -20.329 1.00 67.06 223 LEU A C 1
ATOM 1647 O O . LEU A 1 223 ? 2.625 -7.352 -20.698 1.00 67.06 223 LEU A O 1
ATOM 1651 N N . LEU A 1 224 ? 4.568 -8.465 -20.800 1.00 69.31 224 LEU A N 1
ATOM 1652 C CA . LEU A 1 224 ? 5.183 -7.535 -21.758 1.00 69.31 224 LEU A CA 1
ATOM 1653 C C . LEU A 1 224 ? 4.363 -7.413 -23.044 1.00 69.31 224 LEU A C 1
ATOM 1655 O O . LEU A 1 224 ? 4.224 -6.320 -23.593 1.00 69.31 224 LEU A O 1
ATOM 1659 N N . SER A 1 225 ? 3.799 -8.530 -23.503 1.00 67.94 225 SER A N 1
ATOM 1660 C CA . SER A 1 225 ? 2.954 -8.583 -24.696 1.00 67.94 225 SER A CA 1
ATOM 1661 C C . SER A 1 225 ? 1.709 -7.707 -24.542 1.00 67.94 225 SER A C 1
ATOM 1663 O O . SER A 1 225 ? 1.361 -6.940 -25.443 1.00 67.94 225 SER A O 1
ATOM 1665 N N . GLU A 1 226 ? 1.051 -7.812 -23.388 1.00 73.06 226 GLU A N 1
ATOM 1666 C CA . GLU A 1 226 ? -0.175 -7.086 -23.067 1.00 73.06 226 GLU A CA 1
ATOM 1667 C C . GLU A 1 226 ? 0.080 -5.584 -22.887 1.00 73.06 226 GLU A C 1
ATOM 1669 O O . GLU A 1 226 ? -0.575 -4.758 -23.531 1.00 73.06 226 GLU A O 1
ATOM 1674 N N . LEU A 1 227 ? 1.087 -5.221 -22.088 1.00 79.12 227 LEU A N 1
ATOM 1675 C CA . LEU A 1 227 ? 1.460 -3.824 -21.844 1.00 79.12 227 LEU A CA 1
ATOM 1676 C C . LEU A 1 227 ? 1.985 -3.127 -23.107 1.00 79.12 227 LEU A C 1
ATOM 1678 O O . LEU A 1 227 ? 1.815 -1.917 -23.286 1.00 79.12 227 LEU A O 1
ATOM 1682 N N . TYR A 1 228 ? 2.634 -3.871 -24.002 1.00 73.19 228 TYR A N 1
ATOM 1683 C CA . TYR A 1 228 ? 3.052 -3.337 -25.291 1.00 73.19 228 TYR A CA 1
A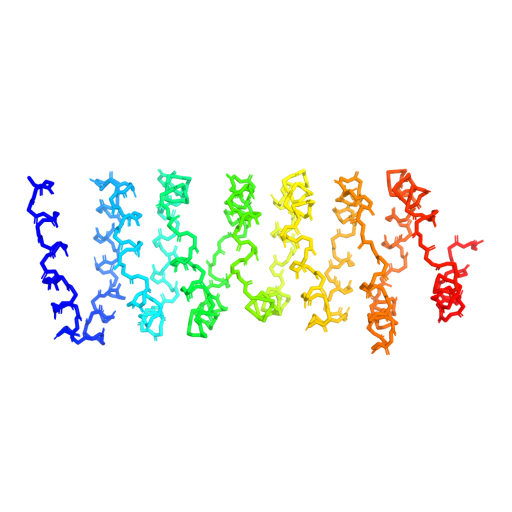TOM 1684 C C . TYR A 1 228 ? 1.851 -3.061 -26.197 1.00 73.19 228 TYR A C 1
ATOM 1686 O O . TYR A 1 228 ? 1.742 -1.972 -26.765 1.00 73.19 228 TYR A O 1
ATOM 1694 N N . ALA A 1 229 ? 0.937 -4.028 -26.326 1.00 76.19 229 ALA A N 1
ATOM 1695 C CA . ALA A 1 229 ? -0.230 -3.912 -27.199 1.00 76.19 229 ALA A CA 1
ATOM 1696 C C . ALA A 1 229 ? -1.160 -2.755 -26.797 1.00 76.19 229 ALA A C 1
ATOM 1698 O O . ALA A 1 229 ? -1.781 -2.141 -27.666 1.00 76.19 229 ALA A O 1
ATOM 1699 N N . SER A 1 230 ? -1.228 -2.425 -25.505 1.00 80.38 230 SER A N 1
ATOM 1700 C CA . SER A 1 230 ? -2.007 -1.292 -24.992 1.00 80.38 230 SER A CA 1
ATOM 1701 C C . SER A 1 230 ? -1.338 0.075 -25.203 1.00 80.38 230 SER A C 1
ATOM 1703 O O . SER A 1 230 ? -1.966 1.106 -24.973 1.00 80.38 230 SER A O 1
ATOM 1705 N N . GLY A 1 231 ? -0.076 0.111 -25.649 1.00 79.94 231 GLY A N 1
ATOM 1706 C CA . GLY A 1 231 ? 0.726 1.335 -25.753 1.00 79.94 231 GLY A CA 1
ATOM 1707 C C . GLY A 1 231 ? 1.261 1.843 -24.410 1.00 79.94 231 GLY A C 1
ATOM 1708 O O . GLY A 1 231 ? 1.977 2.845 -24.385 1.00 79.94 231 GLY A O 1
ATOM 1709 N N . TRP A 1 232 ? 0.969 1.143 -23.310 1.00 86.06 232 TRP A N 1
ATOM 1710 C CA . TRP A 1 232 ? 1.358 1.516 -21.951 1.00 86.06 232 TRP A CA 1
ATOM 1711 C C . TRP A 1 232 ? 2.878 1.644 -21.805 1.00 86.06 232 TRP A C 1
ATOM 1713 O O . TRP A 1 232 ? 3.363 2.651 -21.290 1.00 86.06 232 TRP A O 1
ATOM 1723 N N . ILE A 1 233 ? 3.641 0.697 -22.372 1.00 80.12 233 ILE A N 1
ATOM 1724 C CA . ILE A 1 233 ? 5.116 0.753 -22.380 1.00 80.12 233 ILE A CA 1
ATOM 1725 C C . ILE A 1 233 ? 5.616 2.020 -23.085 1.00 80.12 233 ILE A C 1
ATOM 1727 O O . ILE A 1 233 ? 6.563 2.648 -22.624 1.00 80.12 233 ILE A O 1
ATOM 1731 N N . GLY A 1 234 ? 4.976 2.424 -24.186 1.00 79.94 234 GLY A N 1
ATOM 1732 C CA . GLY A 1 234 ? 5.357 3.633 -24.916 1.00 79.94 234 GLY A CA 1
ATOM 1733 C C . GLY A 1 234 ? 5.157 4.901 -24.084 1.00 79.94 234 GLY A C 1
ATOM 1734 O O . GLY A 1 234 ? 6.036 5.760 -24.057 1.00 79.94 234 GLY A O 1
ATOM 1735 N N . THR A 1 235 ? 4.032 4.996 -23.369 1.00 84.81 235 THR A N 1
ATOM 1736 C CA . THR A 1 235 ? 3.749 6.114 -22.457 1.00 84.81 235 THR A CA 1
ATOM 1737 C C . THR A 1 235 ? 4.739 6.156 -21.298 1.00 84.81 235 THR A C 1
ATOM 1739 O O . THR A 1 235 ? 5.314 7.212 -21.046 1.00 84.81 235 THR A O 1
ATOM 1742 N N . LEU A 1 236 ? 4.989 5.013 -20.645 1.00 85.31 236 LEU A N 1
ATOM 1743 C CA . LEU A 1 236 ? 5.969 4.910 -19.562 1.00 85.31 236 LEU A CA 1
ATOM 1744 C C . LEU A 1 236 ? 7.335 5.418 -20.039 1.00 85.31 236 LEU A C 1
ATOM 1746 O O . LEU A 1 236 ? 7.881 6.363 -19.480 1.00 85.31 236 LEU A O 1
ATOM 1750 N N . MET A 1 237 ? 7.854 4.846 -21.128 1.00 82.12 237 MET A N 1
ATOM 1751 C CA . MET A 1 237 ? 9.171 5.185 -21.677 1.00 82.12 237 MET A CA 1
ATOM 1752 C C . MET A 1 237 ? 9.295 6.662 -22.070 1.00 82.12 237 MET A C 1
ATOM 1754 O O . MET A 1 237 ? 10.353 7.261 -21.883 1.00 82.12 237 MET A O 1
ATOM 1758 N N . ALA A 1 238 ? 8.224 7.271 -22.587 1.00 84.50 238 ALA A N 1
ATOM 1759 C CA . ALA A 1 238 ? 8.208 8.690 -22.936 1.00 84.50 238 ALA A CA 1
ATOM 1760 C C . ALA A 1 238 ? 8.281 9.617 -21.708 1.00 84.50 238 ALA A C 1
ATOM 1762 O O . ALA A 1 238 ? 8.816 10.723 -21.824 1.00 84.50 238 ALA A O 1
ATOM 1763 N N . GLY A 1 239 ? 7.756 9.178 -20.560 1.00 84.25 239 GLY A N 1
ATOM 1764 C CA . GLY A 1 239 ? 7.774 9.924 -19.301 1.00 84.25 239 GLY A CA 1
ATOM 1765 C C . GLY A 1 239 ? 9.060 9.762 -18.482 1.00 84.25 239 GLY A C 1
ATOM 1766 O O . GLY A 1 239 ? 9.335 10.589 -17.613 1.00 84.25 239 GLY A O 1
ATOM 1767 N N . LEU A 1 240 ? 9.861 8.724 -18.737 1.00 87.06 240 LEU A N 1
ATOM 1768 C CA . LEU A 1 240 ? 11.077 8.448 -17.969 1.00 87.06 240 LEU A CA 1
ATOM 1769 C C . LEU A 1 240 ? 12.212 9.439 -18.282 1.00 87.06 240 LEU A C 1
ATOM 1771 O O . LEU A 1 240 ? 12.557 9.699 -19.440 1.00 87.06 240 LEU A O 1
ATOM 1775 N N . ASP A 1 241 ? 12.845 9.952 -17.227 1.00 86.69 241 ASP A N 1
ATOM 1776 C CA . ASP A 1 241 ? 14.043 10.777 -17.300 1.00 86.69 241 ASP A CA 1
ATOM 1777 C C . ASP A 1 241 ? 15.233 9.933 -17.760 1.00 86.69 241 ASP A C 1
ATOM 1779 O O . ASP A 1 241 ? 15.610 8.925 -17.157 1.00 86.69 241 ASP A O 1
ATOM 1783 N N . ARG A 1 242 ? 15.861 10.382 -18.846 1.00 83.12 242 ARG A N 1
ATOM 1784 C CA . ARG A 1 242 ? 16.923 9.629 -19.519 1.00 83.12 242 ARG A CA 1
ATOM 1785 C C . ARG A 1 242 ? 18.141 9.413 -18.626 1.00 83.12 242 ARG A C 1
ATOM 1787 O O . ARG A 1 242 ? 18.716 8.333 -18.661 1.00 83.12 242 ARG A O 1
ATOM 1794 N N . ASN A 1 243 ? 18.535 10.410 -17.830 1.00 83.94 243 ASN A N 1
ATOM 1795 C CA . ASN A 1 243 ? 19.703 10.284 -16.952 1.00 83.94 243 ASN A CA 1
ATOM 1796 C C . ASN A 1 243 ? 19.434 9.289 -15.826 1.00 83.94 243 ASN A C 1
ATOM 1798 O O . ASN A 1 243 ? 20.303 8.491 -15.479 1.00 83.94 243 ASN A O 1
ATOM 1802 N N . THR A 1 244 ? 18.218 9.321 -15.289 1.00 84.50 244 THR A N 1
ATOM 1803 C CA . THR A 1 244 ? 17.763 8.390 -14.263 1.00 84.50 244 THR A CA 1
ATOM 1804 C C . THR A 1 244 ? 17.815 6.960 -14.779 1.00 84.50 244 THR A C 1
ATOM 1806 O O . THR A 1 244 ? 18.465 6.114 -14.163 1.00 84.50 244 THR A O 1
ATOM 1809 N N . ILE A 1 245 ? 17.242 6.694 -15.957 1.00 84.81 245 ILE A N 1
ATOM 1810 C CA . ILE A 1 245 ? 17.307 5.346 -16.530 1.00 84.81 245 ILE A CA 1
ATOM 1811 C C . ILE A 1 245 ? 18.723 4.972 -16.966 1.00 84.81 245 ILE A C 1
ATOM 1813 O O . ILE A 1 245 ? 19.102 3.818 -16.812 1.00 84.81 245 ILE A O 1
ATOM 1817 N N . ALA A 1 246 ? 19.547 5.919 -17.425 1.00 81.69 246 ALA A N 1
ATOM 1818 C CA . ALA A 1 246 ? 20.952 5.643 -17.745 1.00 81.69 246 ALA A CA 1
ATOM 1819 C C . ALA A 1 246 ? 21.705 5.173 -16.506 1.00 81.69 246 ALA A C 1
ATOM 1821 O O . ALA A 1 246 ? 22.500 4.242 -16.584 1.00 81.69 246 ALA A O 1
ATOM 1822 N N . SER A 1 247 ? 21.455 5.812 -15.365 1.00 83.88 247 SER A N 1
ATOM 1823 C CA . SER A 1 247 ? 22.068 5.424 -14.102 1.00 83.88 247 SER A CA 1
ATOM 1824 C C . SER A 1 247 ? 21.614 4.037 -13.659 1.00 83.88 247 SER A C 1
ATOM 1826 O O . SER A 1 247 ? 22.453 3.262 -13.218 1.00 83.88 247 SER A O 1
ATOM 1828 N N . ILE A 1 248 ? 20.321 3.721 -13.790 1.00 83.56 248 ILE A N 1
ATOM 1829 C CA . ILE A 1 248 ? 19.775 2.399 -13.448 1.00 83.56 248 ILE A CA 1
ATOM 1830 C C . ILE A 1 248 ? 20.352 1.329 -14.378 1.00 83.56 248 ILE A C 1
ATOM 1832 O O . ILE A 1 248 ? 20.933 0.358 -13.920 1.00 83.56 248 ILE A O 1
ATOM 1836 N N . ALA A 1 249 ? 20.247 1.523 -15.693 1.00 82.50 249 ALA A N 1
ATOM 1837 C CA . ALA A 1 249 ? 20.650 0.533 -16.688 1.00 82.50 249 ALA A CA 1
ATOM 1838 C C . ALA A 1 249 ? 22.163 0.256 -16.700 1.00 82.50 249 ALA A C 1
ATOM 1840 O O . ALA A 1 249 ? 22.573 -0.823 -17.117 1.00 82.50 249 ALA A O 1
ATOM 1841 N N . ASN A 1 250 ? 22.988 1.215 -16.262 1.00 82.94 250 ASN A N 1
ATOM 1842 C CA . ASN A 1 250 ? 24.438 1.042 -16.138 1.00 82.94 250 ASN A CA 1
ATOM 1843 C C . ASN A 1 250 ? 24.883 0.552 -14.751 1.00 82.94 250 ASN A C 1
ATOM 1845 O O . ASN A 1 250 ? 26.084 0.358 -14.544 1.00 82.94 250 ASN A O 1
ATOM 1849 N N . ASP A 1 251 ? 23.965 0.371 -13.799 1.00 83.44 251 ASP A N 1
ATOM 1850 C CA . ASP A 1 251 ? 24.304 -0.258 -12.528 1.00 83.44 251 ASP A CA 1
ATOM 1851 C C . ASP A 1 251 ? 24.744 -1.717 -12.774 1.00 83.44 251 ASP A C 1
ATOM 1853 O O . ASP A 1 251 ? 24.033 -2.452 -13.465 1.00 83.44 251 ASP A O 1
ATOM 1857 N N . PRO A 1 252 ? 25.899 -2.169 -12.242 1.00 82.81 252 PRO A N 1
ATOM 1858 C CA . PRO A 1 252 ? 26.416 -3.509 -12.513 1.00 82.81 252 PRO A CA 1
ATOM 1859 C C . PRO A 1 252 ? 25.424 -4.634 -12.217 1.00 82.81 252 PRO A C 1
ATOM 1861 O O . PRO A 1 252 ? 25.353 -5.592 -12.981 1.00 82.81 252 PRO A O 1
ATOM 1864 N N . ALA A 1 253 ? 24.636 -4.517 -11.148 1.00 77.38 253 ALA A N 1
ATOM 1865 C CA . ALA A 1 253 ? 23.689 -5.561 -10.791 1.00 77.38 253 ALA A CA 1
ATOM 1866 C C . ALA A 1 253 ? 22.455 -5.546 -11.702 1.00 77.38 253 ALA A C 1
ATOM 1868 O O . ALA A 1 253 ? 21.925 -6.602 -12.042 1.00 77.38 253 ALA A O 1
ATOM 1869 N N . THR A 1 254 ? 22.039 -4.365 -12.170 1.00 80.00 254 THR A N 1
ATOM 1870 C CA . THR A 1 254 ? 21.015 -4.258 -13.221 1.00 80.00 254 THR A CA 1
ATOM 1871 C C . THR A 1 254 ? 21.506 -4.862 -14.540 1.00 80.00 254 THR A C 1
ATOM 1873 O O . THR A 1 254 ? 20.748 -5.552 -15.219 1.00 80.00 254 THR A O 1
ATOM 1876 N N . VAL A 1 255 ? 22.779 -4.665 -14.902 1.00 83.31 255 VAL A N 1
ATOM 1877 C CA . VAL A 1 255 ? 23.383 -5.287 -16.094 1.00 83.31 255 VAL A CA 1
ATOM 1878 C C . VAL A 1 255 ? 23.406 -6.811 -15.979 1.00 83.31 255 VAL A C 1
ATOM 1880 O O . VAL A 1 255 ? 23.065 -7.491 -16.951 1.00 83.31 255 VAL A O 1
ATOM 1883 N N . ASP A 1 256 ? 23.775 -7.347 -14.815 1.00 82.19 256 ASP A N 1
ATOM 1884 C CA . ASP A 1 256 ? 23.764 -8.790 -14.556 1.00 82.19 256 ASP A CA 1
ATOM 1885 C C . ASP A 1 256 ? 22.335 -9.348 -14.670 1.00 82.19 256 ASP A C 1
ATOM 1887 O O . ASP A 1 256 ? 22.102 -10.288 -15.432 1.00 82.19 256 ASP A O 1
ATOM 1891 N N . PHE A 1 257 ? 21.356 -8.695 -14.033 1.00 80.44 257 PHE A N 1
ATOM 1892 C CA . PHE A 1 257 ? 19.939 -9.059 -14.137 1.00 80.44 257 PHE A CA 1
ATOM 1893 C C . PHE A 1 257 ? 19.440 -9.066 -15.591 1.00 80.44 257 PHE A C 1
ATOM 1895 O O . PHE A 1 257 ? 18.831 -10.036 -16.042 1.00 80.44 257 PHE A O 1
ATOM 1902 N N . ILE A 1 258 ? 19.721 -8.008 -16.362 1.00 80.69 258 ILE A N 1
ATOM 1903 C CA . ILE A 1 258 ? 19.328 -7.923 -17.777 1.00 80.69 258 ILE A CA 1
ATOM 1904 C C . ILE A 1 258 ? 20.014 -9.026 -18.592 1.00 80.69 258 ILE A C 1
ATOM 1906 O O . ILE A 1 258 ? 19.381 -9.625 -19.460 1.00 80.69 258 ILE A O 1
ATOM 1910 N N . SER A 1 259 ? 21.285 -9.318 -18.319 1.00 83.50 259 SER A N 1
ATOM 1911 C CA . SER A 1 259 ? 22.037 -10.362 -19.025 1.00 83.50 259 SER A CA 1
ATOM 1912 C C . SER A 1 259 ? 21.445 -11.754 -18.803 1.00 83.50 259 SER A C 1
ATOM 1914 O O . SER A 1 259 ? 21.409 -12.549 -19.744 1.00 83.50 259 SER A O 1
ATOM 1916 N N . ASP A 1 260 ? 20.934 -12.022 -17.602 1.00 81.25 260 ASP A N 1
ATOM 1917 C CA . ASP A 1 260 ? 20.245 -13.270 -17.263 1.00 81.25 260 ASP A CA 1
ATOM 1918 C C . ASP A 1 260 ? 18.808 -13.319 -17.806 1.00 81.25 260 ASP A C 1
ATOM 1920 O O . ASP A 1 260 ? 18.309 -14.396 -18.146 1.00 81.25 260 ASP A O 1
ATOM 1924 N N . LEU A 1 261 ? 18.147 -12.164 -17.938 1.00 78.81 261 LEU A N 1
ATOM 1925 C CA . LEU A 1 261 ? 16.791 -12.046 -18.480 1.00 78.81 261 LEU A CA 1
ATOM 1926 C C . LEU A 1 261 ? 16.742 -12.192 -20.003 1.00 78.81 261 LEU A C 1
ATOM 1928 O O . LEU A 1 261 ? 15.858 -12.872 -20.524 1.00 78.81 261 LEU A O 1
ATOM 1932 N N . LEU A 1 262 ? 17.676 -11.566 -20.726 1.00 80.19 262 LEU A N 1
ATOM 1933 C CA . LEU A 1 262 ? 17.678 -11.494 -22.194 1.00 80.19 262 LEU A CA 1
ATOM 1934 C C . LEU A 1 262 ? 17.470 -12.851 -22.901 1.00 80.19 262 LEU A C 1
ATOM 1936 O O . LEU A 1 262 ? 16.685 -12.885 -23.848 1.00 80.19 262 LEU A O 1
ATOM 1940 N N . PRO A 1 263 ? 18.092 -13.970 -22.473 1.00 82.06 263 PRO A N 1
ATOM 1941 C CA . PRO A 1 263 ? 17.891 -15.280 -23.098 1.00 82.06 263 PRO A CA 1
ATOM 1942 C C . PRO A 1 263 ? 16.487 -15.873 -22.919 1.00 82.06 263 PRO A C 1
ATOM 1944 O O . PRO A 1 263 ? 16.156 -16.848 -23.593 1.00 82.06 263 PRO A O 1
ATOM 1947 N N . LEU A 1 264 ? 15.692 -15.351 -21.982 1.00 75.62 264 LEU A N 1
ATOM 1948 C CA . LEU A 1 264 ? 14.351 -15.850 -21.672 1.00 75.62 264 LEU A CA 1
ATOM 1949 C C . LEU A 1 264 ? 13.251 -15.091 -22.415 1.00 75.62 264 LEU A C 1
ATOM 1951 O O . LEU A 1 264 ? 12.111 -15.552 -22.424 1.00 75.62 264 LEU A O 1
ATOM 1955 N N . LEU A 1 265 ? 13.575 -13.947 -23.016 1.00 73.06 265 LEU A N 1
ATOM 1956 C CA . LEU A 1 265 ? 12.614 -13.067 -23.670 1.00 73.06 265 LEU A CA 1
ATOM 1957 C C . LEU A 1 265 ? 12.334 -13.482 -25.122 1.00 73.06 265 LEU A C 1
ATOM 1959 O O . LEU A 1 265 ? 13.195 -14.023 -25.815 1.00 73.06 265 LEU A O 1
ATOM 1963 N N . ASP A 1 266 ? 11.129 -13.176 -25.611 1.00 78.19 266 ASP A N 1
ATOM 1964 C CA . ASP A 1 266 ? 10.795 -13.325 -27.031 1.00 78.19 266 ASP A CA 1
ATOM 1965 C C . ASP A 1 266 ? 11.550 -12.282 -27.880 1.00 78.19 266 ASP A C 1
ATOM 1967 O O . ASP A 1 266 ? 11.363 -11.067 -27.750 1.00 78.19 266 ASP A O 1
ATOM 1971 N N . GLU A 1 267 ? 12.415 -12.765 -28.776 1.00 79.06 267 GLU A N 1
ATOM 1972 C CA . GLU A 1 267 ? 13.290 -11.929 -29.607 1.00 79.06 267 GLU A CA 1
ATOM 1973 C C . GLU A 1 267 ? 12.511 -10.963 -30.520 1.00 79.06 267 GLU A C 1
ATOM 1975 O O . GLU A 1 267 ? 12.970 -9.847 -30.789 1.00 79.06 267 GLU A O 1
ATOM 1980 N N . ALA A 1 268 ? 11.330 -11.363 -31.005 1.00 76.94 268 ALA A N 1
ATOM 1981 C CA . ALA A 1 268 ? 10.527 -10.539 -31.903 1.00 76.94 268 ALA A CA 1
ATOM 1982 C C . ALA A 1 268 ? 9.856 -9.382 -31.150 1.00 76.94 268 ALA A C 1
ATOM 1984 O O . ALA A 1 268 ? 9.789 -8.262 -31.669 1.00 76.94 268 ALA A O 1
ATOM 1985 N N . GLN A 1 269 ? 9.410 -9.623 -29.919 1.00 70.69 269 GLN A N 1
ATOM 1986 C CA . GLN A 1 269 ? 8.854 -8.597 -29.038 1.00 70.69 269 GLN A CA 1
ATOM 1987 C C . GLN A 1 269 ? 9.916 -7.601 -28.584 1.00 70.69 269 GLN A C 1
ATOM 1989 O O . GLN A 1 269 ? 9.704 -6.391 -28.690 1.00 70.69 269 GLN A O 1
ATOM 1994 N N . LEU A 1 270 ? 11.087 -8.092 -28.175 1.00 76.56 270 LEU A N 1
ATOM 1995 C CA . LEU A 1 270 ? 12.252 -7.255 -27.881 1.00 76.56 270 LEU A CA 1
ATOM 1996 C C . LEU A 1 270 ? 12.588 -6.337 -29.059 1.00 76.56 270 LEU A C 1
ATOM 1998 O O . LEU A 1 270 ? 12.720 -5.124 -28.889 1.00 76.56 270 LEU A O 1
ATOM 2002 N N . ALA A 1 271 ? 12.659 -6.887 -30.273 1.00 79.12 271 ALA A N 1
ATOM 2003 C CA . ALA A 1 271 ? 12.913 -6.096 -31.472 1.00 79.12 271 ALA A CA 1
ATOM 2004 C C . ALA A 1 271 ? 11.822 -5.037 -31.711 1.00 79.12 271 ALA A C 1
ATOM 2006 O O . ALA A 1 271 ? 12.130 -3.906 -32.088 1.00 79.12 271 ALA A O 1
ATOM 2007 N N . ALA A 1 272 ? 10.549 -5.368 -31.483 1.00 76.69 272 ALA A N 1
ATOM 2008 C CA . ALA A 1 272 ? 9.434 -4.437 -31.644 1.00 76.69 272 ALA A CA 1
ATOM 2009 C C . ALA A 1 272 ? 9.464 -3.286 -30.619 1.00 76.69 272 ALA A C 1
ATOM 2011 O O . ALA A 1 272 ? 9.167 -2.141 -30.974 1.00 76.69 272 ALA A O 1
ATOM 2012 N N . ILE A 1 273 ? 9.856 -3.565 -29.372 1.00 74.25 273 ILE A N 1
ATOM 2013 C CA . ILE A 1 273 ? 10.066 -2.552 -28.328 1.00 74.25 273 ILE A CA 1
ATOM 2014 C C . ILE A 1 273 ? 11.241 -1.647 -28.704 1.00 74.25 273 ILE A C 1
ATOM 2016 O O . ILE A 1 273 ? 11.085 -0.425 -28.721 1.00 74.25 273 ILE A O 1
ATOM 2020 N N . VAL A 1 274 ? 12.392 -2.224 -29.060 1.00 78.81 274 VAL A N 1
ATOM 2021 C CA . VAL A 1 274 ? 13.603 -1.462 -29.408 1.00 78.81 274 VAL A CA 1
ATOM 2022 C C . VAL A 1 274 ? 13.366 -0.570 -30.624 1.00 78.81 274 VAL A C 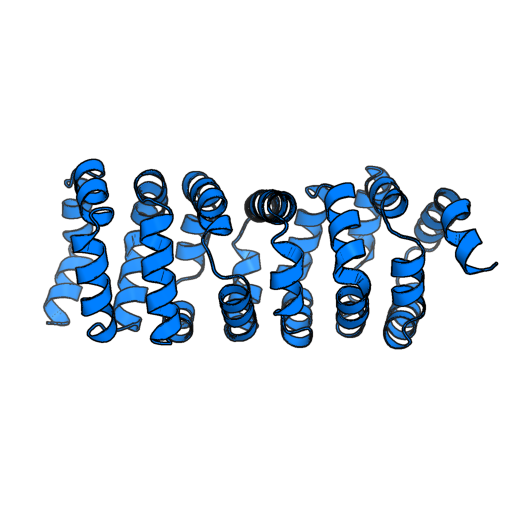1
ATOM 2024 O O . VAL A 1 274 ? 13.700 0.610 -30.591 1.00 78.81 274 VAL A O 1
ATOM 2027 N N . ASN A 1 275 ? 12.737 -1.086 -31.681 1.00 81.19 275 ASN A N 1
ATOM 2028 C CA . ASN A 1 275 ? 12.502 -0.315 -32.904 1.00 81.19 275 ASN A CA 1
ATOM 2029 C C . ASN A 1 275 ? 11.557 0.875 -32.684 1.00 81.19 275 ASN A C 1
ATOM 2031 O O . ASN A 1 275 ? 11.768 1.935 -33.272 1.00 81.19 275 ASN A O 1
ATOM 2035 N N . ASN A 1 276 ? 10.553 0.731 -31.816 1.00 78.12 276 ASN A N 1
ATOM 2036 C CA . ASN A 1 276 ? 9.598 1.805 -31.529 1.00 78.12 276 ASN A CA 1
ATOM 2037 C C . ASN A 1 276 ? 10.096 2.806 -30.479 1.00 78.12 276 ASN A C 1
ATOM 2039 O O . ASN A 1 276 ? 9.568 3.912 -30.406 1.00 78.12 276 ASN A O 1
ATOM 2043 N N . ASN A 1 277 ? 11.142 2.459 -29.727 1.00 73.50 277 ASN A N 1
ATOM 2044 C CA . ASN A 1 277 ? 11.793 3.342 -28.755 1.00 73.50 277 ASN A CA 1
ATOM 2045 C C . ASN A 1 277 ? 13.220 3.738 -29.179 1.00 73.50 277 ASN A C 1
ATOM 2047 O O . ASN A 1 277 ? 13.973 4.305 -28.391 1.00 73.50 277 ASN A O 1
ATOM 2051 N N . GLY A 1 278 ? 13.604 3.475 -30.433 1.00 71.06 278 GLY A N 1
ATOM 2052 C CA . GLY A 1 278 ? 14.988 3.588 -30.901 1.00 71.06 278 GLY A CA 1
ATOM 2053 C C . GLY A 1 278 ? 15.585 4.993 -30.793 1.00 71.06 278 GLY A C 1
ATOM 2054 O O . GLY A 1 278 ? 16.783 5.124 -30.570 1.00 71.06 278 GLY A O 1
ATOM 2055 N N . ALA A 1 279 ? 14.763 6.043 -30.887 1.00 72.56 279 ALA A N 1
ATOM 2056 C CA . ALA A 1 279 ? 15.215 7.419 -30.666 1.00 72.56 279 ALA A CA 1
ATOM 2057 C C . ALA A 1 279 ? 15.604 7.679 -29.202 1.00 72.56 279 ALA A C 1
ATOM 2059 O O . ALA A 1 279 ? 16.569 8.381 -28.943 1.00 72.56 279 ALA A O 1
ATOM 2060 N N . TRP A 1 280 ? 14.872 7.090 -28.255 1.00 71.50 280 TRP A N 1
ATOM 2061 C CA . TRP A 1 280 ? 15.171 7.184 -26.828 1.00 71.50 280 TRP A CA 1
ATOM 2062 C C . TRP A 1 280 ? 16.382 6.308 -26.461 1.00 71.50 280 TRP A C 1
ATOM 2064 O O . TRP A 1 280 ? 17.253 6.750 -25.724 1.00 71.50 280 TRP A O 1
ATOM 2074 N N . ILE A 1 281 ? 16.493 5.105 -27.045 1.00 71.31 281 ILE A N 1
ATOM 2075 C CA . ILE A 1 281 ? 17.620 4.175 -26.824 1.00 71.31 281 ILE A CA 1
ATOM 2076 C C . ILE A 1 281 ? 18.928 4.685 -27.461 1.00 71.31 281 ILE A C 1
ATOM 2078 O O . ILE A 1 281 ? 20.013 4.481 -26.917 1.00 71.31 281 ILE A O 1
ATOM 2082 N N . GLY A 1 282 ? 18.852 5.355 -28.613 1.00 64.44 282 GLY A N 1
ATOM 2083 C CA . GLY A 1 282 ? 20.028 5.867 -29.324 1.00 64.44 282 GLY A CA 1
ATOM 2084 C C . GLY A 1 282 ? 20.853 6.864 -28.504 1.00 64.44 282 GLY A C 1
ATOM 2085 O O . GLY A 1 282 ? 22.081 6.868 -28.612 1.00 64.44 282 GLY A O 1
ATOM 2086 N N . ASP A 1 283 ? 20.200 7.627 -27.626 1.00 64.81 283 ASP A N 1
ATOM 2087 C CA . ASP A 1 283 ? 20.825 8.646 -26.775 1.00 64.81 283 ASP A CA 1
ATOM 2088 C C . ASP A 1 283 ? 21.725 8.055 -25.662 1.00 64.81 283 ASP A C 1
ATOM 2090 O O . ASP A 1 283 ? 22.536 8.778 -25.093 1.00 64.81 283 ASP A O 1
ATOM 2094 N N . PHE A 1 284 ? 21.648 6.748 -25.362 1.00 61.06 284 PHE A N 1
ATOM 2095 C CA . PHE A 1 284 ? 22.567 6.083 -24.412 1.00 61.06 284 PHE A CA 1
ATOM 2096 C C . PHE A 1 284 ? 23.922 5.719 -25.033 1.00 61.06 284 PHE A C 1
ATOM 2098 O O . PHE A 1 284 ? 24.841 5.309 -24.326 1.00 61.06 284 PHE A O 1
ATOM 2105 N N . THR A 1 285 ? 24.041 5.820 -26.359 1.00 54.66 285 THR A N 1
ATOM 2106 C CA . THR A 1 285 ? 25.242 5.426 -27.115 1.00 54.66 285 THR A CA 1
ATOM 2107 C C . THR A 1 285 ? 26.039 6.613 -27.663 1.00 54.66 285 THR A C 1
ATOM 2109 O O . THR A 1 285 ? 27.058 6.407 -28.329 1.00 54.66 285 THR A O 1
ATOM 2112 N N . SER A 1 286 ? 25.588 7.842 -27.381 1.00 48.72 286 SER A N 1
ATOM 2113 C CA . SER A 1 286 ? 26.236 9.113 -27.742 1.00 48.72 286 SER A CA 1
ATOM 2114 C C . SER A 1 286 ? 26.912 9.771 -26.548 1.00 48.72 286 SER A C 1
ATOM 2116 O O . SER A 1 286 ? 28.044 10.273 -26.728 1.00 48.72 286 SER A O 1
#

Radius of gyration: 22.57 Å; chains: 1; bounding box: 56×33×65 Å